Protein AF-A0A495ZI53-F1 (afdb_monomer)

Foldseek 3Di:
DPDPVVVVVVVVVVVVVVVVVVVVVVVVVVVVVVVVVVVVVPPDDADQPLVLLQVQLLVQLVPQPPLEAEEEEQEFQALLCVVVLVSCLVRVVVSLVSSVVSVHFYWYKYWYWAQDPNDTDIDTGETDTDDVVVNCVSPDPPVCGNVHNDTHASLVNLVCCLVPYDDDLRGQAEYEYEDADDHHHPPDDPVVRVVSLVVSLVSCVVSLYAYEYAYDPDDSNCVSRVSSVHYYHHHDNVSSDPPDDD

Sequence (246 aa):
MKSLKSQVWKCLIALTILVSWGCLESMATVTTSEVQSLRRKKGKEVVDVGKSLVEIAECASRDSVNQAVDLVFVIDGSFTMKDLGKKVEERIADMARVFEESAIDYQFALIWYQNFSGRPQITVKPLQRGLLPIQENFRRPSMAKFMGPVAGYGLDAIMKGLTELSFRWDAEKHFVVVTNSALKTAGETGRKKNEVVNKILDWCELDEIRINVIGISERIQIQLADQTGGKWYGINKKLRVSTKDS

Secondary structure (DSSP, 8-state):
---THHHHHHHHHHHHHHHHHHHHHHHHHHHHHHHHHHHHTTS-----HHHHHHHHHHHHHHH-TTSEEEEEEEEE-BGGGHHHHHHHHHHHHHHHHHHHHTT-EEEEEEEEEEEETTEEEEEEEEEEESHHHHHHHHHS--TTTT-BSB---HHHHHHHHHHH----TTSEEEEEEEESS----SS--HHHHHHHHHHHHHHHHHTTEEEEEEE-S-HHHHHHHHHTT--EEEPPGGGG---S--

Radius of gyration: 25.64 Å; Cα contacts (8 Å, |Δi|>4): 401; chains: 1; bounding box: 51×94×48 Å

Structure (mmCIF, N/CA/C/O backbone):
data_AF-A0A495ZI53-F1
#
_entry.id   AF-A0A495ZI53-F1
#
loop_
_atom_site.group_PDB
_atom_site.id
_atom_site.type_symbol
_atom_site.label_atom_id
_atom_site.label_alt_id
_atom_site.label_comp_id
_atom_site.label_asym_id
_atom_site.label_entity_id
_atom_site.label_seq_id
_atom_site.pdbx_PDB_ins_code
_atom_site.Cartn_x
_atom_site.Cartn_y
_atom_site.Cartn_z
_atom_site.occupancy
_atom_site.B_iso_or_equiv
_atom_site.auth_seq_id
_atom_site.auth_comp_id
_atom_site.auth_asym_id
_atom_site.auth_atom_id
_atom_site.pdbx_PDB_model_num
ATOM 1 N N . MET A 1 1 ? -28.966 -77.519 -26.848 1.00 46.94 1 MET A N 1
ATOM 2 C CA . MET A 1 1 ? -29.350 -76.581 -25.768 1.00 46.94 1 MET A CA 1
ATOM 3 C C . MET A 1 1 ? -28.203 -75.608 -25.510 1.00 46.94 1 MET A C 1
ATOM 5 O O . MET A 1 1 ? -27.263 -75.950 -24.807 1.00 46.94 1 MET A O 1
ATOM 9 N N . LYS A 1 2 ? -28.228 -74.427 -26.143 1.00 45.00 2 LYS A N 1
ATOM 10 C CA . LYS A 1 2 ? -27.290 -73.329 -25.850 1.00 45.00 2 LYS A CA 1
ATOM 11 C C . LYS A 1 2 ? -27.910 -72.482 -24.736 1.00 45.00 2 LYS A C 1
ATOM 13 O O . LYS A 1 2 ? -29.056 -72.066 -24.849 1.00 45.00 2 LYS A O 1
ATOM 18 N N . SER A 1 3 ? -27.175 -72.336 -23.637 1.00 47.47 3 SER A N 1
ATOM 19 C CA . SER A 1 3 ? -27.642 -71.771 -22.369 1.00 47.47 3 SER A CA 1
ATOM 20 C C . SER A 1 3 ? -28.134 -70.326 -22.515 1.00 47.47 3 SER A C 1
ATOM 22 O O . SER A 1 3 ? -27.361 -69.428 -22.855 1.00 47.47 3 SER A O 1
ATOM 24 N N . LEU A 1 4 ? -29.413 -70.113 -22.184 1.00 49.00 4 LEU A N 1
ATOM 25 C CA . LEU A 1 4 ? -30.123 -68.826 -22.141 1.00 49.00 4 LEU A CA 1
ATOM 26 C C . LEU A 1 4 ? -29.403 -67.773 -21.265 1.00 49.00 4 LEU A C 1
ATOM 28 O O . LEU A 1 4 ? -29.589 -66.574 -21.444 1.00 49.00 4 LEU A O 1
ATOM 32 N N . LYS A 1 5 ? -28.506 -68.208 -20.366 1.00 50.28 5 LYS A N 1
ATOM 33 C CA . LYS A 1 5 ? -27.701 -67.333 -19.497 1.00 50.28 5 LYS A CA 1
ATOM 34 C C . LYS A 1 5 ? -26.592 -66.572 -20.243 1.00 50.28 5 LYS A C 1
ATOM 36 O O . LYS A 1 5 ? -26.174 -65.514 -1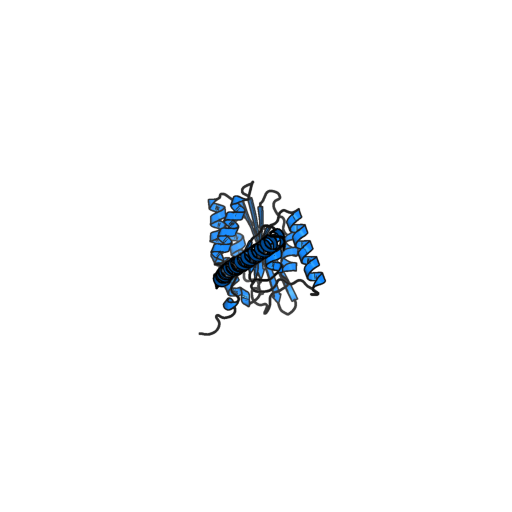9.789 1.00 50.28 5 LYS A O 1
ATOM 41 N N . SER A 1 6 ? -26.136 -67.063 -21.401 1.00 49.03 6 SER A N 1
ATOM 42 C CA . SER A 1 6 ? -25.041 -66.440 -22.169 1.00 49.03 6 SER A CA 1
ATOM 43 C C . SER A 1 6 ? -25.481 -65.214 -22.980 1.00 49.03 6 SER A C 1
ATOM 45 O O . SER A 1 6 ? -24.672 -64.317 -23.215 1.00 49.03 6 SER A O 1
ATOM 47 N N . GLN A 1 7 ? -26.754 -65.141 -23.385 1.00 53.56 7 GLN A N 1
ATOM 48 C CA . GLN A 1 7 ? -27.267 -63.989 -24.135 1.00 53.56 7 GLN A CA 1
ATOM 49 C C . GLN A 1 7 ? -27.695 -62.831 -23.231 1.00 53.56 7 GLN A C 1
ATOM 51 O O . GLN A 1 7 ? -27.421 -61.681 -23.561 1.00 53.56 7 GLN A O 1
ATOM 56 N N . VAL A 1 8 ? -28.247 -63.119 -22.049 1.00 56.56 8 VAL A N 1
ATOM 57 C CA . VAL A 1 8 ? -28.632 -62.080 -21.077 1.00 56.56 8 VAL A CA 1
ATOM 58 C C . VAL A 1 8 ? -27.409 -61.299 -20.581 1.00 56.56 8 VAL A C 1
ATOM 60 O O . VAL A 1 8 ? -27.466 -60.078 -20.447 1.00 56.56 8 VAL A O 1
ATOM 63 N N . TRP A 1 9 ? -26.263 -61.966 -20.401 1.00 48.28 9 TRP A N 1
ATOM 64 C CA . TRP A 1 9 ? -25.043 -61.294 -19.942 1.00 48.28 9 TRP A CA 1
ATOM 65 C C . TRP A 1 9 ? -24.427 -60.365 -21.001 1.00 48.28 9 TRP A C 1
ATOM 67 O O . TRP A 1 9 ? -23.921 -59.296 -20.667 1.00 48.28 9 TRP A O 1
ATOM 77 N N . LYS A 1 10 ? -24.546 -60.714 -22.291 1.00 52.22 10 LYS A N 1
ATOM 78 C CA . LYS A 1 10 ? -24.087 -59.859 -23.399 1.00 52.22 10 LYS A CA 1
ATOM 79 C C . LYS A 1 10 ? -24.942 -58.596 -23.556 1.00 52.22 10 LYS A C 1
ATOM 81 O O . LYS A 1 10 ? -24.394 -57.541 -23.857 1.00 52.22 10 LYS A O 1
ATOM 86 N N . CYS A 1 11 ? -26.248 -58.674 -23.290 1.00 53.97 11 CYS A N 1
ATOM 87 C CA . CYS A 1 11 ? -27.123 -57.498 -23.295 1.00 53.97 11 CYS A CA 1
ATOM 88 C C . CYS A 1 11 ? -26.848 -56.549 -22.116 1.00 53.97 11 CYS A C 1
ATOM 90 O O . CYS A 1 11 ? -26.892 -55.336 -22.299 1.00 53.97 11 CYS A O 1
ATOM 92 N N . LEU A 1 12 ? -26.501 -57.076 -20.937 1.00 48.53 12 LEU A N 1
ATOM 93 C CA . LEU A 1 12 ? -26.191 -56.257 -19.756 1.00 48.53 12 LEU A CA 1
ATOM 94 C C . LEU A 1 12 ? -24.884 -55.458 -19.896 1.00 48.53 12 LEU A C 1
ATOM 96 O O . LEU A 1 12 ? -24.838 -54.312 -19.464 1.00 48.53 12 LEU A O 1
ATOM 100 N N . ILE A 1 13 ? -23.856 -56.012 -20.549 1.00 54.97 13 ILE A N 1
ATOM 101 C CA . ILE A 1 13 ? -22.588 -55.296 -20.795 1.00 54.97 13 ILE A CA 1
ATOM 102 C C . ILE A 1 13 ? -22.749 -54.227 -21.891 1.00 54.97 13 ILE A C 1
ATOM 104 O O . ILE A 1 13 ? -22.167 -53.150 -21.800 1.00 54.97 13 ILE A O 1
ATOM 108 N N . ALA A 1 14 ? -23.578 -54.478 -22.910 1.00 51.16 14 ALA A N 1
ATOM 109 C CA . ALA A 1 14 ? -23.857 -53.479 -23.943 1.00 51.16 14 ALA A CA 1
ATOM 110 C C . ALA A 1 14 ? -24.639 -52.268 -23.391 1.00 51.16 14 ALA A C 1
ATOM 112 O O . ALA A 1 14 ? -24.396 -51.137 -23.812 1.00 51.16 14 ALA A O 1
ATOM 113 N N . LEU A 1 15 ? -25.532 -52.486 -22.415 1.00 43.28 15 LEU A N 1
ATOM 114 C CA . LEU A 1 15 ? -26.322 -51.413 -21.807 1.00 43.28 15 LEU A CA 1
ATOM 115 C C . LEU A 1 15 ? -25.486 -50.512 -20.879 1.00 43.28 15 LEU A C 1
ATOM 117 O O . LEU A 1 15 ? -25.706 -49.304 -20.850 1.00 43.28 15 LEU A O 1
ATOM 121 N N . THR A 1 16 ? -24.503 -51.059 -20.154 1.00 44.94 16 THR A N 1
ATOM 122 C CA . THR A 1 16 ? -23.641 -50.250 -19.273 1.00 44.94 16 THR A CA 1
ATOM 123 C C . THR A 1 16 ? -22.641 -49.391 -20.047 1.00 44.94 16 THR A C 1
ATOM 125 O O . THR A 1 16 ? -22.382 -48.256 -19.647 1.00 44.94 16 THR A O 1
ATOM 128 N N . ILE A 1 17 ? -22.141 -49.867 -21.193 1.00 47.94 17 ILE A N 1
ATOM 129 C CA . ILE A 1 17 ? -21.223 -49.089 -22.041 1.00 47.94 17 ILE A CA 1
ATOM 130 C C . ILE A 1 17 ? -21.954 -47.901 -22.698 1.00 47.94 17 ILE A C 1
ATOM 132 O O . ILE A 1 17 ? -21.422 -46.792 -22.706 1.00 47.94 17 ILE A O 1
ATOM 136 N N . LEU A 1 18 ? -23.201 -48.075 -23.152 1.00 42.06 18 LEU A N 1
ATOM 137 C CA . LEU A 1 18 ? -23.986 -46.999 -23.781 1.00 42.06 18 LEU A CA 1
ATOM 138 C C . LEU A 1 18 ? -24.396 -45.880 -22.808 1.00 42.06 18 LEU A C 1
ATOM 140 O O . LEU A 1 18 ? -24.345 -44.707 -23.177 1.00 42.06 18 LEU A O 1
ATOM 144 N N . VAL A 1 19 ? -24.730 -46.205 -21.554 1.00 44.81 19 VAL A N 1
ATOM 145 C CA . VAL A 1 19 ? -25.061 -45.183 -20.540 1.00 44.81 19 VAL A CA 1
ATOM 146 C C . VAL A 1 19 ? -23.808 -44.414 -20.092 1.00 44.81 19 VAL A C 1
ATOM 148 O O . VAL A 1 19 ? -23.873 -43.207 -19.862 1.00 44.81 19 VAL A O 1
ATOM 151 N N . SER A 1 20 ? -22.642 -45.071 -20.052 1.00 41.62 20 SER A N 1
ATOM 152 C CA . SER A 1 20 ? -21.375 -44.407 -19.709 1.00 41.62 20 SER A CA 1
ATOM 153 C C . SER A 1 20 ? -20.856 -43.448 -20.791 1.00 41.62 20 SER A C 1
ATOM 155 O O . SER A 1 20 ? -20.240 -42.438 -20.454 1.00 41.62 20 SER A O 1
ATOM 157 N N . TRP A 1 21 ? -21.157 -43.697 -22.072 1.00 38.62 21 TRP A N 1
ATOM 158 C CA . TRP A 1 21 ? -20.756 -42.802 -23.166 1.00 38.62 21 TRP A CA 1
ATOM 159 C C . TRP A 1 21 ? -21.666 -41.564 -23.265 1.00 38.62 21 TRP A C 1
ATOM 161 O O . TRP A 1 21 ? -21.176 -40.453 -23.459 1.00 38.62 21 TRP A O 1
ATOM 171 N N . GLY A 1 22 ? -22.974 -41.722 -23.024 1.00 39.50 22 GLY A N 1
ATOM 172 C CA . GLY A 1 22 ? -23.932 -40.606 -23.028 1.00 39.50 22 GLY A CA 1
ATOM 173 C C . GLY A 1 22 ? -23.754 -39.612 -21.870 1.00 39.50 22 GLY A C 1
ATOM 174 O O . GLY A 1 22 ? -23.961 -38.412 -22.048 1.00 39.50 22 GLY A O 1
ATOM 175 N N . CYS A 1 23 ? -23.311 -40.072 -20.692 1.00 38.56 23 CYS A N 1
ATOM 176 C CA . CYS A 1 23 ? -23.022 -39.180 -19.560 1.00 38.56 23 CYS A CA 1
ATOM 177 C C . CYS A 1 23 ? -21.705 -38.401 -19.714 1.00 38.56 23 CYS A C 1
ATOM 179 O O . CYS A 1 23 ? -21.599 -37.291 -19.190 1.00 38.56 23 CYS A O 1
ATOM 181 N N . LEU A 1 24 ? -20.715 -38.926 -20.447 1.00 39.47 24 LEU A N 1
ATOM 182 C CA . LEU A 1 24 ? -19.432 -38.237 -20.620 1.00 39.47 24 LEU A CA 1
ATOM 183 C C . LEU A 1 24 ? -19.529 -37.047 -21.592 1.00 39.47 24 LEU A C 1
ATOM 185 O O . LEU A 1 24 ? -18.899 -36.014 -21.364 1.00 39.47 24 LEU A O 1
ATOM 189 N N . GLU A 1 25 ? -20.364 -37.138 -22.630 1.00 42.81 25 GLU A N 1
ATOM 190 C CA . GLU A 1 25 ? -20.556 -36.042 -23.595 1.00 42.81 25 GLU A CA 1
ATOM 191 C C . GLU A 1 25 ? -21.419 -34.898 -23.036 1.00 42.81 25 GLU A C 1
ATOM 193 O O . GLU A 1 25 ? -21.174 -33.727 -23.344 1.00 42.81 25 GLU A O 1
ATOM 198 N N . SER A 1 26 ? -22.356 -35.208 -22.133 1.00 43.41 26 SER A N 1
ATOM 199 C CA . SER A 1 26 ? -23.173 -34.217 -21.420 1.00 43.41 26 SER A CA 1
ATOM 200 C C . SER A 1 26 ? -22.370 -33.411 -20.386 1.00 43.41 26 SER A C 1
ATOM 202 O O . SER A 1 26 ? -22.575 -32.204 -20.265 1.00 43.41 26 SER A O 1
ATOM 20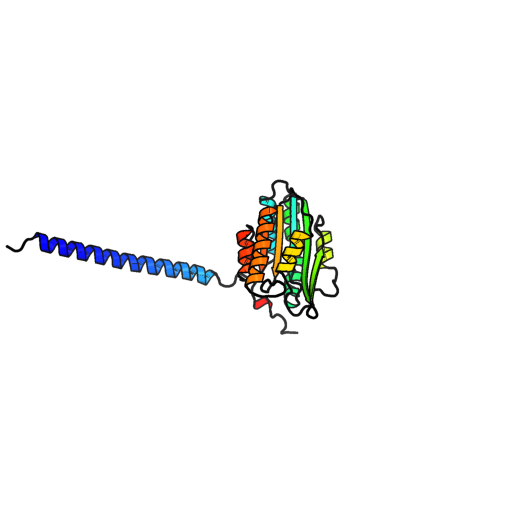4 N N . MET A 1 27 ? -21.412 -34.021 -19.677 1.00 40.03 27 MET A N 1
ATOM 205 C CA . MET A 1 27 ? -20.580 -33.289 -18.706 1.00 40.03 27 MET A CA 1
ATOM 206 C C . MET A 1 27 ? -19.422 -32.517 -19.360 1.00 40.03 27 MET A C 1
ATOM 208 O O . MET A 1 27 ? -19.012 -31.469 -18.852 1.00 40.03 27 MET A O 1
ATOM 212 N N . ALA A 1 28 ? -18.917 -32.975 -20.511 1.00 41.75 28 ALA A N 1
ATOM 213 C CA . ALA A 1 28 ? -17.858 -32.279 -21.247 1.00 41.75 28 ALA A CA 1
ATOM 214 C C . ALA A 1 28 ? -18.352 -30.994 -21.944 1.00 41.75 28 ALA A C 1
ATOM 216 O O . ALA A 1 28 ? -17.600 -30.029 -22.092 1.00 41.75 28 ALA A O 1
ATOM 217 N N . THR A 1 29 ? -19.624 -30.933 -22.341 1.00 38.56 29 THR A N 1
ATOM 218 C CA . THR A 1 29 ? -20.192 -29.743 -22.997 1.00 38.56 29 THR A CA 1
ATOM 219 C C . THR A 1 29 ? -20.651 -28.674 -22.005 1.00 38.56 29 THR A C 1
ATOM 221 O O . THR A 1 29 ? -20.401 -27.492 -22.247 1.00 38.56 29 THR A O 1
ATOM 224 N N . VAL A 1 30 ? -21.206 -29.061 -20.849 1.00 40.75 30 VAL A N 1
ATOM 225 C CA . VAL A 1 30 ? -21.640 -28.114 -19.799 1.00 40.75 30 VAL A CA 1
ATOM 226 C C . VAL A 1 30 ? -20.448 -27.417 -19.127 1.00 40.75 30 VAL A C 1
ATOM 228 O O . VAL A 1 30 ? -20.472 -26.206 -18.911 1.00 40.75 30 VAL A O 1
ATOM 231 N N . THR A 1 31 ? -19.339 -28.129 -18.907 1.00 47.34 31 THR A N 1
ATOM 232 C CA . THR A 1 31 ? -18.127 -27.536 -18.312 1.00 47.34 31 THR A CA 1
ATOM 233 C C . THR A 1 31 ? -17.423 -26.561 -19.252 1.00 47.34 31 THR A C 1
ATOM 235 O O . THR A 1 31 ? -16.874 -25.553 -18.809 1.00 47.34 31 THR A O 1
ATOM 238 N N . THR A 1 32 ? -17.470 -26.789 -20.564 1.00 46.56 32 THR A N 1
ATOM 239 C CA . THR A 1 32 ? -16.742 -25.939 -21.512 1.00 46.56 32 THR A CA 1
ATOM 240 C C . THR A 1 32 ? -17.462 -24.615 -21.767 1.00 46.56 32 THR A C 1
ATOM 242 O O . THR A 1 32 ? -16.793 -23.587 -21.872 1.00 46.56 32 THR A O 1
ATOM 245 N N . SER A 1 33 ? -18.802 -24.584 -21.797 1.00 46.38 33 SER A N 1
ATOM 246 C CA . SER A 1 33 ? -19.553 -23.333 -21.985 1.00 46.38 33 SER A CA 1
ATOM 247 C C . SER A 1 33 ? -19.549 -22.436 -20.747 1.00 46.38 33 SER A C 1
ATOM 249 O O . SER A 1 33 ? -19.480 -21.218 -20.897 1.00 46.38 33 SER A O 1
ATOM 251 N N . GLU A 1 34 ? -19.558 -22.999 -19.533 1.00 44.94 34 GLU A N 1
ATOM 252 C CA . GLU A 1 34 ? -19.430 -22.222 -18.290 1.00 44.94 34 GLU A CA 1
ATOM 253 C C . GLU A 1 34 ? -17.993 -21.747 -18.052 1.00 44.94 34 GLU A C 1
ATOM 255 O O . GLU A 1 34 ? -17.769 -20.588 -17.705 1.00 44.94 34 GLU A O 1
ATOM 260 N N . VAL A 1 35 ? -16.983 -22.569 -18.354 1.00 45.50 35 VAL A N 1
ATOM 261 C CA . VAL A 1 35 ? -15.576 -22.135 -18.300 1.00 45.50 35 VAL A CA 1
ATOM 262 C C . VAL A 1 35 ? -15.264 -21.117 -19.407 1.00 45.50 35 VAL A C 1
ATOM 264 O O . VAL A 1 35 ? -14.484 -20.186 -19.187 1.00 45.50 35 VAL A O 1
ATOM 267 N N . GLN A 1 36 ? -15.898 -21.212 -20.583 1.00 41.19 36 GLN A N 1
ATOM 268 C CA . GLN A 1 36 ? -15.803 -20.187 -21.629 1.00 41.19 36 GLN A CA 1
ATOM 269 C C . GLN A 1 36 ? -16.613 -18.927 -21.312 1.00 41.19 36 GLN A C 1
ATOM 271 O O . GLN A 1 36 ? -16.168 -17.847 -21.697 1.00 41.19 36 GLN A O 1
ATOM 276 N N . SER A 1 37 ? -17.743 -19.005 -20.603 1.00 38.28 37 SER A N 1
ATOM 277 C CA . SER A 1 37 ? -18.499 -17.820 -20.169 1.00 38.28 37 SER A CA 1
ATOM 278 C C . SER A 1 37 ? -17.791 -17.091 -19.019 1.00 38.28 37 SER A C 1
ATOM 280 O O . SER A 1 37 ? -17.728 -15.860 -19.029 1.00 38.28 37 SER A O 1
ATOM 282 N N . LEU A 1 38 ? -17.119 -17.825 -18.123 1.00 41.66 38 LEU A N 1
ATOM 283 C CA . LEU A 1 38 ? -16.208 -17.288 -17.104 1.00 41.66 38 LEU A CA 1
ATOM 284 C C . LEU A 1 38 ? -14.928 -16.695 -17.723 1.00 41.66 38 LEU A C 1
ATOM 286 O O . LEU A 1 38 ? -14.470 -15.634 -17.298 1.00 41.66 38 LEU A O 1
ATOM 290 N N . ARG A 1 39 ? -14.375 -17.303 -18.786 1.00 38.47 39 ARG A N 1
ATOM 291 C CA . ARG A 1 39 ? -13.255 -16.721 -19.556 1.00 38.47 39 ARG A CA 1
ATOM 292 C C . ARG A 1 39 ? -13.673 -15.528 -20.427 1.00 38.47 39 ARG A C 1
ATOM 294 O O . ARG A 1 39 ? -12.880 -14.599 -20.558 1.00 38.47 39 ARG A O 1
ATOM 301 N N . ARG A 1 40 ? -14.895 -15.496 -20.980 1.00 36.28 40 ARG A N 1
ATOM 302 C CA . ARG A 1 40 ? -15.431 -14.358 -21.766 1.00 36.28 40 ARG A CA 1
ATOM 303 C C . ARG A 1 40 ? -15.870 -13.184 -20.891 1.00 36.28 40 ARG A C 1
ATOM 305 O O . ARG A 1 40 ? -15.768 -12.052 -21.351 1.00 36.28 40 ARG A O 1
ATOM 312 N N . LYS A 1 41 ? -16.257 -13.409 -19.628 1.00 35.41 41 LYS A N 1
ATOM 313 C CA . LYS A 1 41 ? -16.472 -12.329 -18.643 1.00 35.41 41 LYS A CA 1
ATOM 314 C C . LYS A 1 41 ? -15.179 -11.691 -18.120 1.00 35.41 41 LYS A C 1
ATOM 316 O O . LYS A 1 41 ? -15.237 -10.598 -17.576 1.00 35.41 41 LYS A O 1
ATOM 321 N N . LYS A 1 42 ? -13.998 -12.269 -18.382 1.00 37.91 42 LYS A N 1
ATOM 322 C CA . LYS A 1 42 ? -12.684 -11.626 -18.146 1.00 37.91 42 LYS A CA 1
ATOM 323 C C . LYS A 1 42 ? -12.302 -10.594 -19.223 1.00 37.91 42 LYS A C 1
ATOM 325 O O . LYS A 1 42 ? -11.130 -10.281 -19.431 1.00 37.91 42 LYS A O 1
ATOM 330 N N . GLY A 1 43 ? -13.298 -10.055 -19.920 1.00 38.09 43 GLY A N 1
ATOM 331 C CA . GLY A 1 43 ? -13.166 -8.912 -20.804 1.00 38.09 43 GLY A CA 1
ATOM 332 C C . GLY A 1 43 ? -13.394 -7.604 -20.050 1.00 38.09 43 GLY A C 1
ATOM 333 O O . GLY A 1 43 ? -14.520 -7.137 -19.964 1.00 38.09 43 GLY A O 1
ATOM 334 N N . LYS A 1 44 ? -12.292 -6.953 -19.658 1.00 43.09 44 LYS A N 1
ATOM 335 C CA . LYS A 1 44 ? -12.177 -5.483 -19.680 1.00 43.09 44 LYS A CA 1
ATOM 336 C C . LYS A 1 44 ? -12.945 -4.690 -18.608 1.00 43.09 44 LYS A C 1
ATOM 338 O O . LYS A 1 44 ? -13.322 -3.556 -18.889 1.00 43.09 44 LYS A O 1
ATOM 343 N N . GLU A 1 45 ? -13.090 -5.190 -17.385 1.00 43.75 45 GLU A N 1
ATOM 344 C CA . GLU A 1 45 ? -13.349 -4.274 -16.267 1.00 43.75 45 GLU A CA 1
ATOM 345 C C . GLU A 1 45 ? -12.008 -3.678 -15.827 1.00 43.75 45 GLU A C 1
ATOM 347 O O . GLU A 1 45 ? -11.147 -4.345 -15.254 1.00 43.75 45 GLU A O 1
ATOM 352 N N . VAL A 1 46 ? -11.768 -2.435 -16.241 1.00 58.59 46 VAL A N 1
ATOM 353 C CA . VAL A 1 46 ? -10.686 -1.621 -15.690 1.00 58.59 46 VAL A CA 1
ATOM 354 C C . VAL A 1 46 ? -11.135 -1.272 -14.283 1.00 58.59 46 VAL A C 1
ATOM 356 O O . VAL A 1 46 ? -12.133 -0.569 -14.144 1.00 58.59 46 VAL A O 1
ATOM 359 N N . VAL A 1 47 ? -10.453 -1.781 -13.258 1.00 67.88 47 VAL A N 1
ATOM 360 C CA . VAL A 1 47 ? -10.854 -1.460 -11.891 1.00 67.88 47 VAL A CA 1
ATOM 361 C C . VAL A 1 47 ? -10.630 0.038 -11.659 1.00 67.88 47 VAL A C 1
ATOM 363 O O . VAL A 1 47 ? -9.553 0.576 -11.934 1.00 67.88 47 VAL A O 1
ATOM 366 N N . ASP A 1 48 ? -11.679 0.722 -11.203 1.00 88.62 48 ASP A N 1
ATOM 367 C CA . ASP A 1 48 ? -11.596 2.102 -10.736 1.00 88.62 48 ASP A CA 1
ATOM 368 C C . ASP A 1 48 ? -10.750 2.125 -9.455 1.00 88.62 48 ASP A C 1
ATOM 370 O O . ASP A 1 48 ? -11.061 1.459 -8.464 1.00 88.62 48 ASP A O 1
ATOM 374 N N . VAL A 1 49 ? -9.654 2.883 -9.487 1.00 91.56 49 VAL A N 1
ATOM 375 C CA . VAL A 1 49 ? -8.734 3.041 -8.353 1.00 91.56 49 VAL A CA 1
ATOM 376 C C . VAL A 1 49 ? -9.477 3.543 -7.123 1.00 91.56 49 VAL A C 1
ATOM 378 O O . VAL A 1 49 ? -9.281 3.001 -6.045 1.00 91.56 49 VAL A O 1
ATOM 381 N N . GLY A 1 50 ? -10.367 4.524 -7.279 1.00 92.94 50 GLY A N 1
ATOM 382 C CA . GLY A 1 50 ? -11.158 5.048 -6.172 1.00 92.94 50 GLY A CA 1
ATOM 383 C C . GLY A 1 50 ? -12.081 3.991 -5.582 1.00 92.94 50 GLY A C 1
ATOM 384 O O . GLY A 1 50 ? -12.117 3.840 -4.367 1.00 92.94 50 GLY A O 1
ATOM 385 N N . LYS A 1 51 ? -12.740 3.183 -6.425 1.00 95.44 51 LYS A N 1
ATOM 386 C CA . LYS A 1 51 ? -13.547 2.044 -5.952 1.00 95.44 51 LYS A CA 1
ATOM 387 C C . LYS A 1 51 ? -12.695 1.026 -5.188 1.00 95.44 51 LYS A C 1
ATOM 389 O O . LYS A 1 51 ? -13.122 0.548 -4.147 1.00 95.44 51 LYS A O 1
ATOM 394 N N . SER A 1 52 ? -11.485 0.742 -5.673 1.00 96.75 52 SER A N 1
ATOM 395 C CA . SER A 1 52 ? -10.546 -0.170 -4.997 1.00 96.75 52 SER A CA 1
ATOM 396 C C . SER A 1 52 ? -10.146 0.359 -3.622 1.00 96.75 52 SER A C 1
ATOM 398 O O . SER A 1 52 ? -10.120 -0.391 -2.655 1.00 96.75 52 SER A O 1
ATOM 400 N N . LEU A 1 53 ? -9.836 1.655 -3.526 1.00 97.81 53 LEU A N 1
ATOM 401 C CA . LEU A 1 53 ? -9.456 2.291 -2.267 1.00 97.81 53 LEU A CA 1
ATOM 402 C C . LEU A 1 53 ? -10.616 2.292 -1.265 1.00 97.81 53 LEU A C 1
ATOM 404 O O . LEU A 1 53 ? -10.407 1.952 -0.107 1.00 97.81 53 LEU A O 1
ATOM 408 N N . VAL A 1 54 ? -11.832 2.612 -1.711 1.00 98.19 54 VAL A N 1
ATOM 409 C CA . VAL A 1 54 ? -13.038 2.531 -0.873 1.00 98.19 54 VAL A CA 1
ATOM 410 C C . VAL A 1 54 ? -13.253 1.103 -0.370 1.00 98.19 54 VAL A C 1
ATOM 412 O O . VAL A 1 54 ? -13.393 0.904 0.828 1.00 98.19 54 VAL A O 1
ATOM 415 N N . GLU A 1 55 ? -13.171 0.094 -1.241 1.00 98.06 55 GLU A N 1
ATOM 416 C CA . GLU A 1 55 ? -13.353 -1.307 -0.839 1.00 98.06 55 GLU A CA 1
ATOM 417 C C . GLU A 1 55 ? -12.281 -1.781 0.160 1.00 98.06 55 GLU A C 1
ATOM 419 O O . GLU A 1 55 ? -12.591 -2.507 1.107 1.00 98.06 55 GLU A O 1
ATOM 424 N N . ILE A 1 56 ? -11.023 -1.356 -0.015 1.00 98.38 56 ILE A N 1
ATOM 425 C CA . ILE A 1 56 ? -9.953 -1.611 0.962 1.00 98.38 56 ILE A CA 1
ATOM 426 C C . ILE A 1 56 ? -10.309 -0.972 2.307 1.00 98.38 56 ILE A C 1
ATOM 428 O O . ILE A 1 56 ? -10.191 -1.635 3.333 1.00 98.38 56 ILE A O 1
ATOM 432 N N . ALA A 1 57 ? -10.762 0.284 2.306 1.00 98.38 57 ALA A N 1
ATOM 433 C CA . ALA A 1 57 ? -11.138 1.005 3.519 1.00 98.38 57 ALA A CA 1
ATOM 434 C C . ALA A 1 57 ? -12.316 0.339 4.243 1.00 98.38 57 ALA A C 1
ATOM 436 O O . ALA A 1 57 ? -12.285 0.189 5.462 1.00 98.38 57 ALA A O 1
ATOM 437 N N . GLU A 1 58 ? -13.325 -0.118 3.501 1.00 98.31 58 GLU A N 1
ATOM 438 C CA . GLU A 1 58 ? -14.481 -0.835 4.044 1.00 98.31 58 GLU A CA 1
ATOM 439 C C . GLU A 1 58 ? -14.079 -2.173 4.671 1.00 98.31 58 GLU A C 1
ATOM 441 O O . GLU A 1 58 ? -14.571 -2.521 5.743 1.00 98.31 58 GLU A O 1
ATOM 446 N N . CYS A 1 59 ? -13.182 -2.928 4.026 1.00 97.12 59 CYS A N 1
ATOM 447 C CA . CYS A 1 59 ? -12.672 -4.182 4.585 1.00 97.12 59 CYS A CA 1
ATOM 448 C C . CYS A 1 59 ? -11.842 -3.921 5.850 1.00 97.12 59 CYS A C 1
ATOM 450 O O . CYS A 1 59 ? -12.104 -4.535 6.877 1.00 97.12 59 CYS A O 1
ATOM 452 N N . ALA A 1 60 ? -10.914 -2.962 5.799 1.00 97.50 60 ALA A N 1
ATOM 453 C CA . ALA A 1 60 ? -10.079 -2.588 6.939 1.00 97.50 60 ALA A CA 1
ATOM 454 C C . ALA A 1 60 ? -10.914 -2.108 8.138 1.00 97.50 60 ALA A C 1
ATOM 456 O O . ALA A 1 60 ? -10.660 -2.496 9.272 1.00 97.50 60 ALA A O 1
ATOM 457 N N . SER A 1 61 ? -11.948 -1.299 7.887 1.00 97.25 61 SER A N 1
ATOM 458 C CA . SER A 1 61 ? -12.842 -0.793 8.937 1.00 97.25 61 SER A CA 1
ATOM 459 C C . SER A 1 61 ? -13.670 -1.907 9.572 1.00 97.25 61 SER A C 1
ATOM 461 O O . SER A 1 61 ? -13.890 -1.891 10.777 1.00 97.25 61 SER A O 1
ATOM 463 N N . ARG A 1 62 ? -14.133 -2.874 8.769 1.00 96.56 62 ARG A N 1
ATOM 464 C CA . ARG A 1 62 ? -14.927 -4.012 9.250 1.00 96.56 62 ARG A CA 1
ATOM 465 C C . ARG A 1 62 ? -14.112 -4.956 10.124 1.00 96.56 62 ARG A C 1
ATOM 467 O O . ARG A 1 62 ? -14.644 -5.482 11.097 1.00 96.56 62 ARG A O 1
ATOM 474 N N . ASP A 1 63 ? -12.861 -5.180 9.746 1.00 93.38 63 ASP A N 1
ATOM 475 C CA . ASP A 1 63 ? -11.997 -6.151 10.408 1.00 93.38 63 ASP A CA 1
ATOM 476 C C . ASP A 1 63 ? -11.254 -5.539 11.610 1.00 93.38 63 ASP A C 1
ATOM 478 O O . ASP A 1 63 ? -10.783 -6.263 12.485 1.00 93.38 63 ASP A O 1
ATOM 482 N N . SER A 1 64 ? -11.208 -4.205 11.699 1.00 93.12 64 SER A N 1
ATOM 483 C CA . SER A 1 64 ? -10.599 -3.489 12.818 1.00 93.12 64 SER A CA 1
ATOM 484 C C . SER A 1 64 ? -11.388 -3.677 14.117 1.00 93.12 64 SER A C 1
ATOM 486 O O . SER A 1 64 ? -12.466 -3.115 14.311 1.00 93.12 64 SER A O 1
ATOM 488 N N . VAL A 1 65 ? -10.804 -4.424 15.056 1.00 90.12 65 VAL A N 1
ATOM 489 C CA . VAL A 1 65 ? -11.393 -4.680 16.383 1.00 90.12 65 VAL A CA 1
ATOM 490 C C . VAL A 1 65 ? -11.384 -3.428 17.269 1.00 90.12 65 VAL A C 1
ATOM 492 O O . VAL A 1 65 ? -12.350 -3.171 17.983 1.00 90.12 65 VAL A O 1
ATOM 495 N N . ASN A 1 66 ? -10.315 -2.628 17.207 1.00 92.62 66 ASN A N 1
ATOM 496 C CA . ASN A 1 66 ? -10.107 -1.469 18.088 1.00 92.62 66 ASN A CA 1
ATOM 497 C C . ASN A 1 66 ? -10.395 -0.126 17.407 1.00 92.62 66 ASN A C 1
ATOM 499 O O . ASN A 1 66 ? -9.940 0.914 17.877 1.00 92.62 66 ASN A O 1
ATOM 503 N N . GLN A 1 67 ? -11.110 -0.144 16.278 1.00 96.69 67 GLN A N 1
ATOM 504 C CA . GLN A 1 67 ? -11.370 1.043 15.461 1.00 96.69 67 GLN A CA 1
ATOM 505 C C . GLN A 1 67 ? -10.086 1.811 15.099 1.00 96.69 67 GLN A C 1
ATOM 507 O O . GLN A 1 67 ? -10.079 3.034 15.014 1.00 96.69 67 GLN A O 1
ATOM 512 N N . ALA A 1 68 ? -8.983 1.096 14.890 1.00 98.19 68 ALA A N 1
ATOM 513 C CA . ALA A 1 68 ? -7.688 1.649 14.527 1.00 98.19 68 ALA A CA 1
ATOM 514 C C . ALA A 1 68 ? -7.169 0.971 13.256 1.00 98.19 68 ALA A C 1
ATOM 516 O O . ALA A 1 68 ? -7.192 -0.258 13.145 1.00 98.19 68 ALA A O 1
ATOM 517 N N . VAL A 1 69 ? -6.707 1.773 12.295 1.00 98.62 69 VAL A N 1
ATOM 518 C CA . VAL A 1 69 ? -6.148 1.290 11.022 1.00 98.62 69 VAL A CA 1
ATOM 519 C C . VAL A 1 69 ? -4.836 2.008 10.712 1.00 98.62 69 VAL A C 1
ATOM 521 O O . VAL A 1 69 ? -4.781 3.237 10.703 1.00 98.62 69 VAL A O 1
ATOM 524 N N . ASP A 1 70 ? -3.789 1.252 10.401 1.00 98.69 70 ASP A N 1
ATOM 525 C CA . ASP A 1 70 ? -2.529 1.769 9.865 1.00 98.69 70 ASP A CA 1
ATOM 526 C C . ASP A 1 70 ? -2.394 1.339 8.405 1.00 98.69 70 ASP A C 1
ATOM 528 O O . ASP A 1 70 ? -2.373 0.147 8.092 1.00 98.69 70 ASP A O 1
ATOM 532 N N . LEU A 1 71 ? -2.296 2.305 7.490 1.00 98.56 71 LEU A N 1
ATOM 533 C CA . LEU A 1 71 ? -2.274 2.027 6.058 1.00 98.56 71 LEU A CA 1
ATOM 534 C C . LEU A 1 71 ? -1.054 2.642 5.370 1.00 98.56 71 LEU A C 1
ATOM 536 O O . LEU A 1 71 ? -0.814 3.848 5.401 1.00 98.56 71 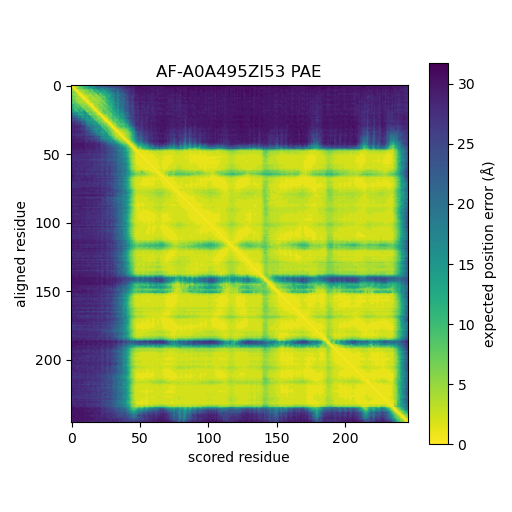LEU A O 1
ATOM 540 N N . VAL A 1 72 ? -0.288 1.798 4.687 1.00 98.69 72 VAL A N 1
ATOM 541 C CA . VAL A 1 72 ? 0.936 2.165 3.975 1.00 98.69 72 VAL A CA 1
ATOM 542 C C . VAL A 1 72 ? 0.691 2.130 2.477 1.00 98.69 72 VAL A C 1
ATOM 544 O O . VAL A 1 72 ? 0.502 1.069 1.886 1.00 98.69 72 VAL A O 1
ATOM 547 N N . PHE A 1 73 ? 0.771 3.278 1.818 1.00 98.38 73 PHE A N 1
ATOM 548 C CA . PHE A 1 73 ? 0.798 3.321 0.360 1.00 98.38 73 PHE A CA 1
ATOM 549 C C . PHE A 1 73 ? 2.206 3.029 -0.151 1.00 98.38 73 PHE A C 1
ATOM 551 O O . PHE A 1 73 ? 3.137 3.758 0.175 1.00 98.38 73 PHE A O 1
ATOM 558 N N . VAL A 1 74 ? 2.371 2.009 -0.993 1.00 98.12 74 VAL A N 1
ATOM 559 C CA . VAL A 1 74 ? 3.647 1.696 -1.657 1.00 98.12 74 VAL A CA 1
ATOM 560 C C . VAL A 1 74 ? 3.499 1.950 -3.150 1.00 98.12 74 VAL A C 1
ATOM 562 O O . VAL A 1 74 ? 2.965 1.123 -3.889 1.00 98.12 74 VAL A O 1
ATOM 565 N N . ILE A 1 75 ? 3.954 3.113 -3.606 1.00 95.75 75 ILE A N 1
ATOM 566 C CA . ILE A 1 75 ? 3.687 3.607 -4.955 1.00 95.75 75 ILE A CA 1
ATOM 567 C C . ILE A 1 75 ? 4.930 3.497 -5.841 1.00 95.75 75 ILE A C 1
ATOM 569 O O . ILE A 1 75 ? 6.004 4.022 -5.527 1.00 95.75 75 ILE A O 1
ATOM 573 N N . ASP A 1 76 ? 4.753 2.849 -6.993 1.00 94.38 76 ASP A N 1
ATOM 574 C CA . ASP A 1 76 ? 5.699 2.896 -8.105 1.00 94.38 76 ASP A CA 1
ATOM 575 C C . ASP A 1 76 ? 5.783 4.333 -8.633 1.00 94.38 76 ASP A C 1
ATOM 577 O O . ASP A 1 76 ? 4.833 4.887 -9.184 1.00 94.38 76 ASP A O 1
ATOM 581 N N . GLY A 1 77 ? 6.936 4.953 -8.421 1.00 92.12 77 GLY A N 1
ATOM 582 C CA . GLY A 1 77 ? 7.242 6.320 -8.802 1.00 92.12 77 GLY A CA 1
ATOM 583 C C . GLY A 1 77 ? 7.835 6.450 -10.200 1.00 92.12 77 GLY A C 1
ATOM 584 O O . GLY A 1 77 ? 8.448 7.474 -10.464 1.00 92.12 77 GLY A O 1
ATOM 585 N N . SER A 1 78 ? 7.729 5.453 -11.083 1.00 90.06 78 SER A N 1
ATOM 586 C CA . SER A 1 78 ? 8.209 5.568 -12.470 1.00 90.06 78 SER A CA 1
ATOM 587 C C . SER A 1 78 ? 7.333 6.483 -13.331 1.00 90.06 78 SER A C 1
ATOM 589 O O . SER A 1 78 ? 6.147 6.655 -13.073 1.00 90.06 78 SER A O 1
ATOM 591 N N . PHE A 1 79 ? 7.877 7.048 -14.411 1.00 87.94 79 PHE A N 1
ATOM 592 C CA . PHE A 1 79 ? 7.161 7.986 -15.290 1.00 87.94 79 PHE A CA 1
ATOM 593 C C . PHE A 1 79 ? 5.801 7.456 -15.772 1.00 87.94 79 PHE A C 1
ATOM 595 O O . PHE A 1 79 ? 4.809 8.182 -15.791 1.00 87.94 79 PHE A O 1
ATOM 602 N N . THR A 1 80 ? 5.722 6.160 -16.084 1.00 87.94 80 THR A N 1
ATOM 603 C CA . THR A 1 80 ? 4.484 5.510 -16.551 1.00 87.94 80 THR A CA 1
ATOM 604 C C . THR A 1 80 ? 3.371 5.437 -15.499 1.00 87.94 80 THR A C 1
ATOM 606 O O . THR A 1 80 ? 2.243 5.070 -15.822 1.00 87.94 80 THR A O 1
ATOM 609 N N . MET A 1 81 ? 3.682 5.764 -14.247 1.00 91.25 81 MET A N 1
ATOM 610 C CA . MET A 1 81 ? 2.749 5.782 -13.127 1.00 91.25 81 MET A CA 1
ATOM 611 C C . MET A 1 81 ? 2.188 7.168 -12.836 1.00 91.25 81 MET A C 1
ATOM 613 O O . MET A 1 81 ? 1.324 7.265 -11.975 1.00 91.25 81 MET A O 1
ATOM 617 N N . LYS A 1 82 ? 2.617 8.224 -13.542 1.00 88.44 82 LYS A N 1
ATOM 618 C CA . LYS A 1 82 ? 2.200 9.608 -13.267 1.00 88.44 82 LYS A CA 1
ATOM 619 C C . LYS A 1 82 ? 0.677 9.759 -13.178 1.00 88.44 82 LYS A C 1
ATOM 621 O O . LYS A 1 82 ? 0.169 10.266 -12.180 1.00 88.44 82 LYS A O 1
ATOM 626 N N . ASP A 1 83 ? -0.052 9.265 -14.176 1.00 87.75 83 ASP A N 1
ATOM 627 C CA . ASP A 1 83 ? -1.513 9.401 -14.219 1.00 87.75 83 ASP A CA 1
ATOM 628 C C . ASP A 1 83 ? -2.208 8.528 -13.171 1.00 87.75 83 ASP A C 1
ATOM 630 O O . ASP A 1 83 ? -3.194 8.937 -12.563 1.00 87.75 83 ASP A O 1
ATOM 634 N N . LEU A 1 84 ? -1.690 7.320 -12.934 1.00 88.94 84 LEU A N 1
ATOM 635 C CA . LEU A 1 84 ? -2.247 6.414 -11.934 1.00 88.94 84 LEU A CA 1
ATOM 636 C C . LEU A 1 84 ? -1.994 6.927 -10.509 1.00 88.94 84 LEU A C 1
ATOM 638 O O . LEU A 1 84 ? -2.901 6.910 -9.685 1.00 88.94 84 LEU A O 1
ATOM 642 N N . GLY A 1 85 ? -0.796 7.439 -10.234 1.00 89.81 85 GLY A N 1
ATOM 643 C CA . GLY A 1 85 ? -0.442 8.069 -8.968 1.00 89.81 85 GLY A CA 1
ATOM 644 C C . GLY A 1 85 ? -1.277 9.317 -8.696 1.00 89.81 85 GLY A C 1
ATOM 645 O O . GLY A 1 85 ? -1.761 9.477 -7.580 1.00 89.81 85 GLY A O 1
ATOM 646 N N . LYS A 1 86 ? -1.540 10.140 -9.723 1.00 89.75 86 LYS A N 1
ATOM 647 C CA . LYS A 1 86 ? -2.468 11.274 -9.614 1.00 89.75 86 LYS A CA 1
ATOM 648 C C . LYS A 1 86 ? -3.889 10.818 -9.265 1.00 89.75 86 LYS A C 1
ATOM 650 O O . LYS A 1 86 ? -4.513 11.403 -8.392 1.00 89.75 86 LYS A O 1
ATOM 655 N N . LYS A 1 87 ? -4.382 9.734 -9.874 1.00 91.81 87 LYS A N 1
ATOM 656 C CA . LYS A 1 87 ? -5.692 9.161 -9.513 1.00 91.81 87 LYS A CA 1
ATOM 657 C C . LYS A 1 87 ? -5.735 8.654 -8.072 1.00 91.81 87 LYS A C 1
ATOM 659 O O . LYS A 1 87 ? -6.754 8.813 -7.417 1.00 91.81 87 LYS A O 1
ATOM 664 N N . VAL A 1 88 ? -4.658 8.052 -7.567 1.00 93.69 88 VAL A N 1
ATOM 665 C CA . VAL A 1 88 ? -4.576 7.677 -6.143 1.00 93.69 88 VAL A CA 1
ATOM 666 C C . VAL A 1 88 ? -4.659 8.925 -5.262 1.00 93.69 88 VAL A C 1
ATOM 668 O O . VAL A 1 88 ? -5.467 8.957 -4.340 1.00 93.69 88 VAL A O 1
ATOM 671 N N . GLU A 1 89 ? -3.884 9.967 -5.577 1.00 92.94 89 GLU A N 1
ATOM 672 C CA . GLU A 1 89 ? -3.902 11.245 -4.851 1.00 92.94 89 GLU A CA 1
ATOM 673 C C . GLU A 1 89 ? -5.298 11.887 -4.834 1.00 92.94 89 GLU A C 1
ATOM 675 O O . GLU A 1 89 ? -5.760 12.329 -3.786 1.00 92.94 89 GLU A O 1
ATOM 680 N N . GLU A 1 90 ? -5.996 11.904 -5.970 1.00 92.69 90 GLU A N 1
ATOM 681 C CA . GLU A 1 90 ? -7.343 12.476 -6.092 1.00 92.69 90 GLU A CA 1
ATOM 682 C C . GLU A 1 90 ? -8.402 11.687 -5.305 1.00 92.69 90 GLU A C 1
ATOM 684 O O . GLU A 1 90 ? -9.397 12.266 -4.874 1.00 92.69 90 GLU A O 1
ATOM 689 N N . ARG A 1 91 ? -8.207 10.375 -5.109 1.00 95.62 91 ARG A N 1
ATOM 690 C CA . ARG A 1 91 ? -9.212 9.477 -4.512 1.00 95.62 91 ARG A CA 1
ATOM 691 C C . ARG A 1 91 ? -8.911 9.059 -3.073 1.00 95.62 91 ARG A C 1
ATOM 693 O O . ARG A 1 91 ? -9.754 8.428 -2.443 1.00 95.62 91 ARG A O 1
ATOM 700 N N . ILE A 1 92 ? -7.766 9.440 -2.507 1.00 95.44 92 ILE A N 1
ATOM 701 C CA . ILE A 1 92 ? -7.427 9.107 -1.114 1.00 95.44 92 ILE A CA 1
ATOM 702 C C . ILE A 1 92 ? -8.403 9.719 -0.096 1.00 95.44 92 ILE A C 1
ATOM 704 O O . ILE A 1 92 ? -8.656 9.126 0.950 1.00 95.44 92 ILE A O 1
ATOM 708 N N . ALA A 1 93 ? -9.011 10.863 -0.427 1.00 96.50 93 ALA A N 1
ATOM 709 C CA . ALA A 1 93 ? -10.049 11.479 0.396 1.00 96.50 93 ALA A CA 1
ATOM 710 C C . ALA A 1 93 ? -11.321 10.616 0.496 1.00 96.50 93 ALA A C 1
ATOM 712 O O . ALA A 1 93 ? -11.987 10.648 1.524 1.00 96.50 93 ALA A O 1
ATOM 713 N N . ASP A 1 94 ? -11.643 9.822 -0.531 1.00 97.56 94 ASP A N 1
ATOM 714 C CA . ASP A 1 94 ? -12.796 8.917 -0.481 1.00 97.56 94 ASP A CA 1
ATOM 715 C C . ASP A 1 94 ? -12.543 7.746 0.475 1.00 97.56 94 ASP A C 1
ATOM 717 O O . ASP A 1 94 ? -13.429 7.384 1.239 1.00 97.56 94 ASP A O 1
ATOM 721 N N . MET A 1 95 ? -11.322 7.197 0.491 1.00 97.88 95 MET A N 1
ATOM 722 C CA . MET A 1 95 ? -10.914 6.190 1.481 1.00 97.88 95 MET A CA 1
ATOM 723 C C . MET A 1 95 ? -10.931 6.764 2.904 1.00 97.88 95 MET A C 1
ATOM 725 O O . MET A 1 95 ? -11.454 6.126 3.811 1.00 97.88 95 MET A O 1
ATOM 729 N N . ALA A 1 96 ? -10.392 7.969 3.105 1.00 97.75 96 ALA A N 1
ATOM 730 C CA . ALA A 1 96 ? -10.408 8.615 4.417 1.00 97.75 96 ALA A CA 1
ATOM 731 C C . ALA A 1 96 ? -11.836 8.870 4.919 1.00 97.75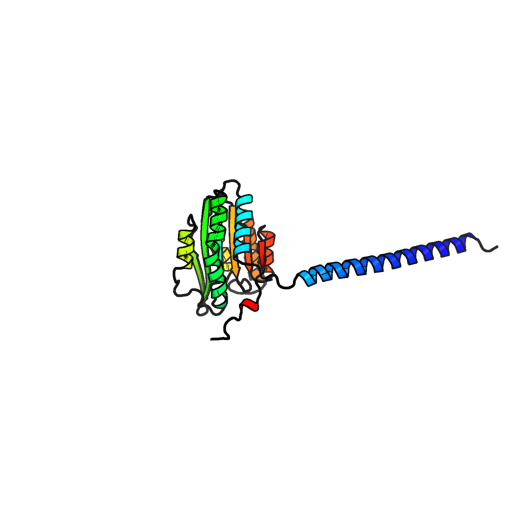 96 ALA A C 1
ATOM 733 O O . ALA A 1 96 ? -12.111 8.637 6.091 1.00 97.75 96 ALA A O 1
ATOM 734 N N . ARG A 1 97 ? -12.760 9.255 4.028 1.00 98.25 97 ARG A N 1
ATOM 735 C CA . ARG A 1 97 ? -14.175 9.430 4.374 1.00 98.25 97 ARG A CA 1
ATOM 736 C C . ARG A 1 97 ? -14.790 8.149 4.944 1.00 98.25 97 ARG A C 1
ATOM 738 O O . ARG A 1 97 ? -15.489 8.231 5.943 1.00 98.25 97 ARG A O 1
ATOM 745 N N . VAL A 1 98 ? -14.488 6.979 4.371 1.00 98.50 98 VAL A N 1
ATOM 746 C CA . VAL A 1 98 ? -14.969 5.687 4.904 1.00 98.50 98 VAL A CA 1
ATOM 747 C C . VAL A 1 98 ? -14.495 5.472 6.343 1.00 98.50 98 VAL A C 1
ATOM 749 O O . VAL A 1 98 ? -15.284 5.069 7.198 1.00 98.50 98 VAL A O 1
ATOM 752 N N . PHE A 1 99 ? -13.223 5.769 6.626 1.00 98.38 99 PHE A N 1
ATOM 753 C CA . PHE A 1 99 ? -12.682 5.678 7.982 1.00 98.38 99 PHE A CA 1
ATOM 754 C C . PHE A 1 99 ? -13.357 6.668 8.934 1.00 98.38 99 PHE A C 1
ATOM 756 O O . PHE A 1 99 ? -13.747 6.285 10.032 1.00 98.38 99 PHE A O 1
ATOM 763 N N . GLU A 1 100 ? -13.547 7.916 8.508 1.00 97.62 100 GLU A N 1
ATOM 764 C CA . GLU A 1 100 ? -14.187 8.966 9.309 1.00 97.62 100 GLU A CA 1
ATOM 765 C C . GLU A 1 100 ? -15.649 8.635 9.635 1.00 97.62 100 GLU A C 1
ATOM 767 O O . GLU A 1 100 ? -16.059 8.730 10.790 1.00 97.62 100 GLU A O 1
ATOM 772 N N . GLU A 1 101 ? -16.420 8.179 8.646 1.00 97.81 101 GLU A N 1
ATOM 773 C CA . GLU A 1 101 ? -17.816 7.754 8.815 1.00 97.81 101 GLU A CA 1
ATOM 774 C C . GLU A 1 101 ? -17.943 6.513 9.710 1.00 97.81 101 GLU A C 1
ATOM 776 O O . GLU A 1 101 ? -18.933 6.362 10.424 1.00 97.81 101 GLU A O 1
ATOM 781 N N . SER A 1 102 ? -16.919 5.656 9.716 1.00 97.12 102 SER A N 1
ATOM 782 C CA . SER A 1 102 ? -16.844 4.457 10.560 1.00 97.12 102 SER A CA 1
ATOM 783 C C . SER A 1 102 ? -16.178 4.710 11.921 1.00 97.12 102 SER A C 1
ATOM 785 O O . SER A 1 102 ? -15.943 3.760 12.668 1.00 97.12 102 SER A O 1
ATOM 787 N N . ALA A 1 103 ? -15.867 5.971 12.250 1.00 97.00 103 ALA A N 1
ATOM 788 C CA . ALA A 1 103 ? -15.164 6.381 13.469 1.00 97.00 103 ALA A CA 1
ATOM 789 C C . ALA A 1 103 ? -13.820 5.654 13.705 1.00 97.00 103 ALA A C 1
ATOM 791 O O . ALA A 1 103 ? -13.430 5.405 14.843 1.00 97.00 103 ALA A O 1
ATOM 792 N N . ILE A 1 104 ? -13.104 5.324 12.628 1.00 98.25 104 ILE A N 1
ATOM 793 C CA . ILE A 1 104 ? -11.783 4.691 12.668 1.00 98.25 104 ILE A CA 1
ATOM 794 C C . ILE A 1 104 ? -10.694 5.749 12.907 1.00 98.25 104 ILE A C 1
ATOM 796 O O . ILE A 1 104 ? -10.585 6.724 12.161 1.00 98.25 104 ILE A O 1
ATOM 800 N N . ASP A 1 105 ? -9.820 5.531 13.891 1.00 98.00 105 ASP A N 1
ATOM 801 C CA . AS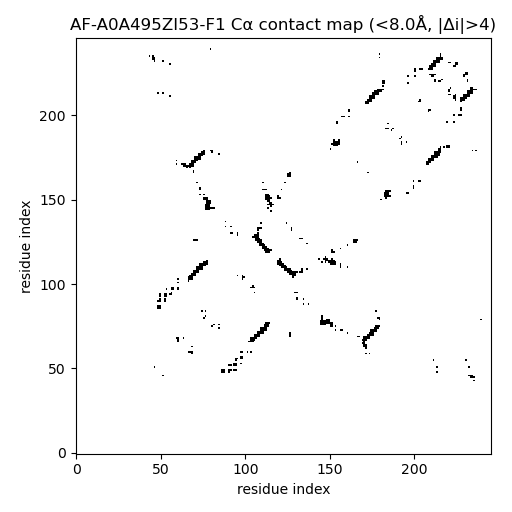P A 1 105 ? -8.554 6.254 14.049 1.00 98.00 105 ASP A CA 1
ATOM 802 C C . ASP A 1 105 ? -7.518 5.715 13.056 1.00 98.00 105 ASP A C 1
ATOM 804 O O . ASP A 1 105 ? -6.854 4.698 13.293 1.00 98.00 105 ASP A O 1
ATOM 808 N N . TYR A 1 106 ? -7.380 6.405 11.926 1.00 98.50 106 TYR A N 1
ATOM 809 C CA . TYR A 1 106 ? -6.505 5.987 10.838 1.00 98.50 106 TYR A CA 1
ATOM 810 C C . TYR A 1 106 ? -5.177 6.758 10.795 1.00 98.50 106 TYR A C 1
ATOM 812 O O . TYR A 1 106 ? -5.113 7.982 10.980 1.00 98.50 106 TYR A O 1
ATOM 820 N N . GLN A 1 107 ? -4.101 6.038 10.474 1.00 98.56 107 GLN A N 1
ATOM 821 C CA . GLN A 1 107 ? -2.800 6.605 10.128 1.00 98.56 107 GLN A CA 1
ATOM 822 C C . GLN A 1 107 ? -2.386 6.180 8.725 1.00 98.56 107 GLN A C 1
ATOM 824 O O . GLN A 1 107 ? -2.603 5.043 8.309 1.00 98.56 107 GLN A O 1
ATOM 829 N N . PHE A 1 108 ? -1.744 7.097 8.007 1.00 98.38 108 PHE A N 1
ATOM 830 C CA . PHE A 1 108 ? -1.213 6.836 6.682 1.00 98.38 108 PHE A CA 1
ATOM 831 C C . PHE A 1 108 ? 0.303 6.988 6.634 1.00 98.38 108 PHE A C 1
ATOM 833 O O . PHE A 1 108 ? 0.852 7.972 7.126 1.00 98.38 108 PHE A O 1
ATOM 840 N N . ALA A 1 109 ? 0.965 6.053 5.962 1.00 97.81 109 ALA A N 1
ATOM 841 C CA . ALA A 1 109 ? 2.356 6.153 5.540 1.00 97.81 109 ALA A CA 1
ATOM 842 C C . ALA A 1 109 ? 2.446 6.115 4.013 1.00 97.81 109 ALA A C 1
ATOM 844 O O . ALA A 1 109 ? 1.535 5.655 3.320 1.00 97.81 109 ALA A O 1
ATOM 845 N N . LEU A 1 110 ? 3.567 6.595 3.476 1.00 96.75 110 LEU A N 1
ATOM 846 C CA . LEU A 1 110 ? 3.787 6.640 2.034 1.00 96.75 110 LEU A CA 1
ATOM 847 C C . LEU A 1 110 ? 5.218 6.246 1.687 1.00 96.75 110 LEU A C 1
ATOM 849 O O . LEU A 1 110 ? 6.178 6.888 2.107 1.00 96.75 110 LEU A O 1
ATOM 853 N N . ILE A 1 111 ? 5.351 5.224 0.855 1.00 96.00 111 ILE A N 1
ATOM 854 C CA . ILE A 1 111 ? 6.607 4.741 0.306 1.00 96.00 111 ILE A CA 1
ATOM 855 C C . ILE A 1 111 ? 6.587 4.970 -1.200 1.00 96.00 111 ILE A C 1
ATOM 857 O O . ILE A 1 111 ? 5.728 4.455 -1.909 1.00 96.00 111 ILE A O 1
ATOM 861 N N . TRP A 1 112 ? 7.563 5.721 -1.699 1.00 93.81 112 TRP A N 1
ATOM 862 C CA . TRP A 1 112 ? 7.810 5.875 -3.131 1.00 93.81 112 TRP A CA 1
ATOM 863 C C . TRP A 1 112 ? 9.022 5.060 -3.527 1.00 93.81 112 TRP A C 1
ATOM 865 O O . TRP A 1 112 ? 10.065 5.191 -2.888 1.00 93.81 112 TRP A O 1
ATOM 875 N N . TYR A 1 113 ? 8.925 4.295 -4.611 1.00 93.25 113 TYR A N 1
ATOM 876 C CA . TYR A 1 113 ? 10.079 3.596 -5.167 1.00 93.25 113 TYR A CA 1
ATOM 877 C C . TYR A 1 113 ? 10.206 3.799 -6.670 1.00 93.25 113 TYR A C 1
ATOM 879 O O . TYR A 1 113 ? 9.224 3.800 -7.402 1.00 93.25 113 TYR A O 1
ATOM 887 N N . GLN A 1 114 ? 11.431 3.940 -7.156 1.00 90.94 114 GLN A N 1
ATOM 888 C CA . GLN A 1 114 ? 11.712 4.060 -8.584 1.00 90.94 114 GLN A CA 1
ATOM 889 C C . GLN A 1 114 ? 13.164 3.697 -8.885 1.00 90.94 114 GLN A C 1
ATOM 891 O O . GLN A 1 114 ? 13.986 3.532 -7.980 1.00 90.94 114 GLN A O 1
ATOM 896 N N . ASN A 1 115 ? 13.482 3.588 -10.171 1.00 87.75 115 ASN A N 1
ATOM 897 C CA . ASN A 1 115 ? 14.856 3.601 -10.640 1.00 87.75 115 ASN A CA 1
ATOM 898 C C . ASN A 1 115 ? 15.123 4.941 -11.327 1.00 87.75 115 ASN A C 1
ATOM 900 O O . ASN A 1 115 ? 14.537 5.225 -12.371 1.00 87.75 115 ASN A O 1
ATOM 904 N N . PHE A 1 116 ? 15.997 5.757 -10.745 1.00 84.25 116 PHE A N 1
ATOM 905 C CA . PHE A 1 116 ? 16.393 7.044 -11.308 1.00 84.25 116 PHE A CA 1
ATOM 906 C C . PHE A 1 116 ? 17.906 7.060 -11.515 1.00 84.25 116 PHE A C 1
ATOM 908 O O . PHE A 1 116 ? 18.670 6.736 -10.605 1.00 84.25 116 PHE A O 1
ATOM 915 N N . SER A 1 117 ? 18.341 7.390 -12.734 1.00 82.88 117 SER A N 1
ATOM 916 C CA . SER A 1 117 ? 19.759 7.396 -13.129 1.00 82.88 117 SER A CA 1
ATOM 917 C C . SER A 1 117 ? 20.500 6.081 -12.831 1.00 82.88 117 SER A C 1
ATOM 919 O O . SER A 1 117 ? 21.648 6.081 -12.392 1.00 82.88 117 SER A O 1
ATOM 921 N N . GLY A 1 118 ? 19.825 4.943 -13.035 1.00 79.31 118 GLY A N 1
ATOM 922 C CA . GLY A 1 118 ? 20.392 3.606 -12.832 1.00 79.31 118 GLY A CA 1
ATOM 923 C C . GLY A 1 118 ? 20.501 3.170 -11.368 1.00 79.31 118 GLY A C 1
ATOM 924 O O . GLY A 1 118 ? 21.072 2.115 -11.098 1.00 79.31 118 GLY A O 1
ATOM 925 N N . ARG A 1 119 ? 19.968 3.951 -10.419 1.00 81.19 119 ARG A N 1
ATOM 926 C CA . ARG A 1 119 ? 20.029 3.657 -8.984 1.00 81.19 119 ARG A CA 1
ATOM 927 C C . ARG A 1 119 ? 18.633 3.426 -8.390 1.00 81.19 119 ARG A C 1
ATOM 929 O O . ARG A 1 119 ? 17.697 4.150 -8.745 1.00 81.19 119 ARG A O 1
ATOM 936 N N . PRO A 1 120 ? 18.490 2.464 -7.453 1.00 85.00 120 PRO A N 1
ATOM 937 C CA . PRO A 1 120 ? 17.312 2.385 -6.599 1.00 85.00 120 PRO A CA 1
ATOM 938 C C . PRO A 1 120 ? 17.108 3.715 -5.876 1.00 85.00 120 PRO A C 1
ATOM 940 O O . PRO A 1 120 ? 18.042 4.234 -5.266 1.00 85.00 120 PRO A O 1
ATOM 943 N N . GLN A 1 121 ? 15.885 4.225 -5.874 1.00 89.06 121 GLN A N 1
ATOM 944 C CA . GLN A 1 121 ? 15.472 5.255 -4.933 1.00 89.06 121 GLN A CA 1
ATOM 945 C C . GLN A 1 121 ? 14.216 4.781 -4.226 1.00 89.06 121 GLN A C 1
ATOM 947 O O . GLN A 1 121 ? 13.223 4.484 -4.885 1.00 89.06 121 GLN A O 1
ATOM 952 N N . ILE A 1 122 ? 14.273 4.718 -2.896 1.00 91.94 122 ILE A N 1
ATOM 953 C CA . ILE A 1 122 ? 13.130 4.408 -2.041 1.00 91.94 122 ILE A CA 1
ATOM 954 C C . ILE A 1 122 ? 13.033 5.520 -1.001 1.00 91.94 122 ILE A C 1
ATOM 956 O O . ILE A 1 122 ? 13.984 5.772 -0.266 1.00 91.94 122 ILE A O 1
ATOM 960 N N . THR A 1 123 ? 11.899 6.210 -0.967 1.00 92.38 123 THR A N 1
ATOM 961 C CA . THR A 1 123 ? 11.595 7.247 0.024 1.00 92.38 123 THR A CA 1
ATOM 962 C C . THR A 1 123 ? 10.483 6.742 0.919 1.00 92.38 123 THR A C 1
ATOM 964 O O . THR A 1 123 ? 9.416 6.421 0.408 1.00 92.38 123 THR A O 1
ATOM 967 N N . VAL A 1 124 ? 10.712 6.728 2.229 1.00 94.81 124 VAL A N 1
ATOM 968 C CA . VAL A 1 124 ? 9.709 6.361 3.234 1.00 94.81 124 VAL A CA 1
ATOM 969 C C . VAL A 1 124 ? 9.235 7.629 3.938 1.00 94.81 124 VAL A C 1
ATOM 971 O O . VAL A 1 124 ? 10.040 8.467 4.351 1.00 94.81 124 VAL A O 1
ATOM 974 N N . LYS A 1 125 ? 7.920 7.793 4.042 1.00 95.56 125 LYS A N 1
ATOM 975 C CA . LYS A 1 125 ? 7.251 8.771 4.898 1.00 95.56 125 LYS A CA 1
ATOM 976 C C . LYS A 1 125 ? 6.532 7.999 6.003 1.00 95.56 125 LYS A C 1
ATOM 978 O O . LYS A 1 125 ? 5.812 7.058 5.665 1.00 95.56 125 LYS A O 1
ATOM 983 N N . PRO A 1 126 ? 6.761 8.355 7.279 1.00 97.19 126 PRO A N 1
ATOM 984 C CA . PRO A 1 126 ? 6.253 7.591 8.413 1.00 97.19 126 PRO A CA 1
ATOM 985 C C . PRO A 1 126 ? 4.725 7.641 8.4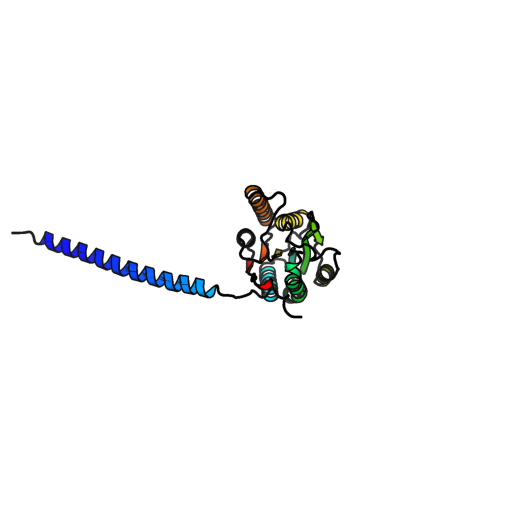92 1.00 97.19 126 PRO A C 1
ATOM 987 O O . PRO A 1 126 ? 4.098 8.466 7.826 1.00 97.19 126 PRO A O 1
ATOM 990 N N . LEU A 1 127 ? 4.153 6.777 9.333 1.00 98.06 127 LEU A N 1
ATOM 991 C CA . LEU A 1 127 ? 2.735 6.808 9.681 1.00 98.06 127 LEU A CA 1
ATOM 992 C C . LEU A 1 127 ? 2.393 8.143 10.359 1.00 98.06 127 LEU A C 1
ATOM 994 O O . LEU A 1 127 ? 3.061 8.576 11.299 1.00 98.06 127 LEU A O 1
ATOM 998 N N . GLN A 1 128 ? 1.370 8.820 9.846 1.00 97.75 128 GLN A N 1
ATOM 999 C CA . GLN A 1 128 ? 0.849 10.072 10.387 1.00 97.75 128 GLN A CA 1
ATOM 1000 C C . GLN A 1 128 ? -0.678 10.013 10.413 1.00 97.75 128 GLN A C 1
ATOM 1002 O O . GLN A 1 128 ? -1.302 9.537 9.466 1.00 97.75 128 GLN A O 1
ATOM 1007 N N . ARG A 1 129 ? -1.281 10.505 11.499 1.00 97.44 129 ARG A N 1
ATOM 1008 C CA . ARG A 1 129 ? -2.739 10.527 11.668 1.00 97.44 129 ARG A CA 1
ATOM 1009 C C . ARG A 1 129 ? -3.404 11.472 10.662 1.00 97.44 129 ARG A C 1
ATOM 1011 O O . ARG A 1 129 ? -2.957 12.607 10.487 1.00 97.44 129 ARG A O 1
ATOM 1018 N N . GLY A 1 130 ? -4.523 11.029 10.093 1.00 94.31 130 GLY A N 1
ATOM 1019 C CA . GLY A 1 130 ? -5.407 11.866 9.284 1.00 94.31 130 GLY A CA 1
ATOM 1020 C C . GLY A 1 130 ? -4.993 12.032 7.816 1.00 94.31 130 GLY A C 1
ATOM 1021 O O . GLY A 1 130 ? -3.915 11.635 7.376 1.00 94.31 130 GLY A O 1
ATOM 1022 N N . LEU A 1 131 ? -5.891 12.633 7.034 1.00 95.19 131 LEU A N 1
ATOM 1023 C CA . LEU A 1 131 ? -5.765 12.790 5.581 1.00 95.19 131 LEU A CA 1
ATOM 1024 C C . LEU A 1 131 ? -4.727 13.844 5.149 1.00 95.19 131 LEU A C 1
ATOM 1026 O O . LEU A 1 131 ? -4.059 13.684 4.125 1.00 95.19 131 LEU A O 1
ATOM 1030 N N . LEU A 1 132 ? -4.587 14.936 5.906 1.00 94.62 132 LEU A N 1
ATOM 1031 C CA . LEU A 1 132 ? -3.762 16.080 5.496 1.00 94.62 132 LEU A CA 1
ATOM 1032 C C . LEU A 1 132 ? -2.278 15.724 5.284 1.00 94.62 132 LEU A C 1
ATOM 1034 O O . LEU A 1 132 ? -1.749 16.067 4.221 1.00 94.62 132 LEU A O 1
ATOM 1038 N N . PRO A 1 133 ? -1.593 15.004 6.199 1.00 92.75 133 PRO A N 1
ATOM 1039 C CA . PRO A 1 133 ? -0.171 14.714 6.030 1.00 92.75 133 PRO A CA 1
ATOM 1040 C C . PRO A 1 133 ? 0.126 13.875 4.785 1.00 92.75 133 PRO A C 1
ATOM 1042 O O . PRO A 1 133 ? 1.100 14.134 4.073 1.00 92.75 133 PRO A O 1
ATOM 1045 N N . ILE A 1 134 ? -0.724 12.894 4.462 1.00 91.44 134 ILE A N 1
ATOM 1046 C CA . ILE A 1 134 ? -0.521 12.095 3.253 1.00 91.44 134 ILE A CA 1
ATOM 1047 C C . ILE A 1 134 ? -0.787 12.905 1.981 1.00 91.44 134 ILE A C 1
ATOM 1049 O O . ILE A 1 134 ? 0.014 12.824 1.049 1.00 91.44 134 ILE A O 1
ATOM 1053 N N . GLN A 1 135 ? -1.818 13.756 1.949 1.00 92.25 135 GLN A N 1
ATOM 1054 C CA . GLN A 1 135 ? -2.048 14.659 0.816 1.00 92.25 135 GLN A CA 1
ATOM 1055 C C . GLN A 1 135 ? -0.860 15.599 0.589 1.00 92.25 135 GLN A C 1
ATOM 1057 O O . GLN A 1 135 ? -0.430 15.794 -0.546 1.00 92.25 135 GLN A O 1
ATOM 1062 N N . GLU A 1 136 ? -0.271 16.147 1.654 1.00 91.06 136 GLU A N 1
ATOM 1063 C CA . GLU A 1 136 ? 0.968 16.918 1.539 1.00 91.06 136 GLU A CA 1
ATOM 1064 C C . GLU A 1 136 ? 2.123 16.076 0.993 1.00 91.06 136 GLU A C 1
ATOM 1066 O O . GLU A 1 136 ? 2.863 16.529 0.118 1.00 91.06 136 GLU A O 1
ATOM 1071 N N . ASN A 1 137 ? 2.282 14.841 1.472 1.00 88.25 137 ASN A N 1
ATOM 1072 C CA . ASN A 1 137 ? 3.325 13.936 1.001 1.00 88.25 137 ASN A CA 1
ATOM 1073 C C . ASN A 1 137 ? 3.153 13.555 -0.481 1.00 88.25 137 ASN A C 1
ATOM 1075 O O . ASN A 1 137 ? 4.163 13.342 -1.160 1.00 88.25 137 ASN A O 1
ATOM 1079 N N . PHE A 1 138 ? 1.925 13.519 -1.011 1.00 85.56 138 PHE A N 1
ATOM 1080 C CA . PHE A 1 138 ? 1.652 13.401 -2.449 1.00 85.56 138 PHE A CA 1
ATOM 1081 C C . PHE A 1 138 ? 1.998 14.691 -3.208 1.00 85.56 138 PHE A C 1
ATOM 1083 O O . PHE A 1 138 ? 2.791 14.625 -4.152 1.00 85.56 138 PHE A O 1
ATOM 1090 N N . ARG A 1 139 ? 1.524 15.854 -2.736 1.00 82.25 139 ARG A N 1
ATOM 1091 C CA . ARG A 1 139 ? 1.719 17.167 -3.382 1.00 82.25 139 ARG A CA 1
ATOM 1092 C C . ARG A 1 139 ? 3.163 17.640 -3.418 1.00 82.25 139 ARG A C 1
ATOM 1094 O O . ARG A 1 139 ? 3.568 18.285 -4.383 1.00 82.25 139 ARG A O 1
ATOM 1101 N N . ARG A 1 140 ? 3.950 17.361 -2.372 1.00 71.44 140 ARG A N 1
ATOM 1102 C CA . ARG A 1 140 ? 5.343 17.821 -2.296 1.00 71.44 140 ARG A CA 1
ATOM 1103 C C . ARG A 1 140 ? 6.110 17.259 -3.493 1.00 71.44 140 ARG A C 1
ATOM 1105 O O . ARG A 1 140 ? 6.225 16.031 -3.594 1.00 71.44 140 ARG A O 1
ATOM 1112 N N . PRO A 1 141 ? 6.659 18.106 -4.379 1.00 55.34 141 PRO A N 1
ATOM 1113 C CA . PRO A 1 141 ? 7.538 17.630 -5.427 1.00 55.34 141 PRO A CA 1
ATOM 1114 C C . PRO A 1 141 ? 8.773 17.055 -4.735 1.00 55.34 141 PRO A C 1
ATOM 1116 O O . PRO A 1 141 ? 9.634 17.789 -4.258 1.00 55.34 141 PRO A O 1
ATOM 1119 N N . SER A 1 142 ? 8.872 15.726 -4.638 1.00 57.41 142 SER A N 1
ATOM 1120 C CA . SER A 1 142 ? 10.210 15.160 -4.535 1.00 57.41 142 SER A CA 1
ATOM 1121 C C . SER A 1 142 ? 10.819 15.449 -5.898 1.00 57.41 142 SER A C 1
ATOM 1123 O O . SER A 1 142 ? 10.197 15.141 -6.916 1.00 57.41 142 SER A O 1
ATOM 1125 N N . MET A 1 143 ? 11.992 16.079 -5.929 1.00 50.47 143 MET A N 1
ATOM 1126 C CA . MET A 1 143 ? 12.704 16.452 -7.160 1.00 50.47 143 MET A CA 1
ATOM 1127 C C . MET A 1 143 ? 12.985 15.264 -8.104 1.00 50.47 143 MET A C 1
ATOM 1129 O O . MET A 1 143 ? 13.618 15.451 -9.132 1.00 50.47 143 MET A O 1
ATOM 1133 N N . ALA A 1 144 ? 12.529 14.054 -7.763 1.00 60.66 144 ALA A N 1
ATOM 1134 C CA . ALA A 1 144 ? 12.672 12.838 -8.534 1.00 60.66 144 ALA A CA 1
ATOM 1135 C C . ALA A 1 144 ? 11.344 12.094 -8.816 1.00 60.66 144 ALA A C 1
ATOM 1137 O O . ALA A 1 144 ? 11.402 11.096 -9.526 1.00 60.66 144 ALA A O 1
ATOM 1138 N N . LYS A 1 145 ? 10.162 12.490 -8.299 1.00 68.12 145 LYS A N 1
ATOM 1139 C CA . LYS A 1 145 ? 8.911 11.716 -8.520 1.00 68.12 145 LYS A CA 1
ATOM 1140 C C . LYS A 1 145 ? 8.595 11.578 -10.011 1.00 68.12 145 LYS A C 1
ATOM 1142 O O . LYS A 1 145 ? 8.594 12.574 -10.729 1.00 68.12 145 LYS A O 1
ATOM 1147 N N . PHE A 1 146 ? 8.261 10.366 -10.457 1.00 76.38 146 PHE A N 1
ATOM 1148 C CA . PHE A 1 146 ? 7.856 10.083 -11.840 1.00 76.38 146 PHE A CA 1
ATOM 1149 C C . PHE A 1 146 ? 8.917 10.436 -12.885 1.00 76.38 146 PHE A C 1
ATOM 1151 O O . PHE A 1 146 ? 8.587 10.636 -14.050 1.00 76.38 146 PHE A O 1
ATOM 1158 N N . MET A 1 147 ? 10.194 10.491 -12.496 1.00 76.25 147 MET A N 1
ATOM 1159 C CA . MET A 1 147 ? 11.291 10.772 -13.426 1.00 76.25 147 MET A CA 1
ATOM 1160 C C . MET A 1 147 ? 12.017 9.506 -13.886 1.00 76.25 147 MET A C 1
ATOM 1162 O O . MET A 1 147 ? 12.678 9.517 -14.923 1.00 76.25 147 MET A O 1
ATOM 1166 N N . GLY A 1 148 ? 11.901 8.403 -13.140 1.00 77.56 148 GLY A N 1
ATOM 1167 C CA . GLY A 1 148 ? 12.493 7.124 -13.524 1.00 77.56 148 GLY A CA 1
ATOM 1168 C C . GLY A 1 148 ? 11.831 6.523 -14.774 1.00 77.56 148 GLY A C 1
ATOM 1169 O O . GLY A 1 148 ? 10.603 6.406 -14.798 1.00 77.56 148 GLY A O 1
ATOM 1170 N N . PRO A 1 149 ? 12.589 6.085 -15.800 1.00 78.31 149 PRO A N 1
ATOM 1171 C CA . PRO A 1 149 ? 12.010 5.525 -17.028 1.00 78.31 149 PRO A CA 1
ATOM 1172 C C . PRO A 1 149 ? 11.366 4.149 -16.811 1.00 78.31 149 PRO A C 1
ATOM 1174 O O . PRO A 1 149 ? 10.545 3.703 -17.610 1.00 78.31 149 PRO A O 1
ATOM 1177 N N . VAL A 1 150 ? 11.749 3.462 -15.735 1.00 82.81 150 VAL A N 1
ATOM 1178 C CA . VAL A 1 150 ? 11.251 2.139 -15.367 1.00 82.81 150 VAL A CA 1
ATOM 1179 C C . VAL A 1 150 ? 10.990 2.080 -13.872 1.00 82.81 150 VAL A C 1
ATOM 1181 O O . VAL A 1 150 ? 11.561 2.843 -13.087 1.00 82.81 150 VAL A O 1
ATOM 1184 N N . ALA A 1 151 ? 10.145 1.133 -13.484 1.00 82.75 151 ALA A N 1
ATOM 1185 C CA . ALA A 1 151 ? 9.932 0.808 -12.088 1.00 82.75 151 ALA A CA 1
ATOM 1186 C C . ALA A 1 151 ? 11.241 0.433 -11.384 1.00 82.75 151 ALA A C 1
ATOM 1188 O O . ALA A 1 151 ? 12.147 -0.166 -11.977 1.00 82.75 151 ALA A O 1
ATOM 1189 N N . GLY A 1 152 ? 11.314 0.805 -10.108 1.00 86.00 152 GLY A N 1
ATOM 1190 C CA . GLY A 1 152 ? 12.408 0.438 -9.220 1.00 86.00 152 GLY A CA 1
ATOM 1191 C C . GLY A 1 152 ? 12.245 -0.960 -8.635 1.00 86.00 152 GLY A C 1
ATOM 1192 O O . GLY A 1 152 ? 11.716 -1.877 -9.264 1.00 86.00 152 GLY A O 1
ATOM 1193 N N . TYR A 1 153 ? 12.692 -1.102 -7.394 1.00 93.12 153 TYR A N 1
ATOM 1194 C CA . TYR A 1 153 ? 12.689 -2.364 -6.667 1.00 93.12 153 TYR A CA 1
ATOM 1195 C C . TYR A 1 153 ? 11.539 -2.392 -5.659 1.00 93.12 153 TYR A C 1
ATOM 1197 O O . TYR A 1 153 ? 11.710 -2.095 -4.481 1.00 93.12 153 TYR A O 1
ATOM 1205 N N . GLY A 1 154 ? 10.337 -2.693 -6.156 1.00 95.56 154 GLY A N 1
ATOM 1206 C CA . GLY A 1 154 ? 9.115 -2.672 -5.348 1.00 95.56 154 GLY A CA 1
ATOM 1207 C C . GLY A 1 154 ? 9.110 -3.665 -4.181 1.00 95.56 154 GLY A C 1
ATOM 1208 O O . GLY A 1 154 ? 8.567 -3.342 -3.132 1.00 95.56 154 GLY A O 1
ATOM 1209 N N . LEU A 1 155 ? 9.755 -4.833 -4.313 1.00 97.25 155 LEU A N 1
ATOM 1210 C CA . LEU A 1 155 ? 9.881 -5.780 -3.194 1.00 97.25 155 LEU A CA 1
ATOM 1211 C C . LEU A 1 155 ? 10.765 -5.210 -2.081 1.00 97.25 155 LEU A C 1
ATOM 1213 O O . LEU A 1 155 ? 10.426 -5.325 -0.908 1.00 97.25 155 LEU A O 1
ATOM 1217 N N . ASP A 1 156 ? 11.849 -4.529 -2.452 1.00 95.75 156 ASP A N 1
ATOM 1218 C CA . ASP A 1 156 ? 12.745 -3.881 -1.489 1.00 95.75 156 ASP A CA 1
ATOM 1219 C C . ASP A 1 156 ? 12.032 -2.719 -0.783 1.00 95.75 156 ASP A C 1
ATOM 1221 O O . ASP A 1 156 ? 12.271 -2.462 0.392 1.00 95.75 156 ASP A O 1
ATOM 1225 N N . ALA A 1 157 ? 11.116 -2.036 -1.479 1.00 97.19 157 ALA A N 1
ATOM 1226 C CA . ALA A 1 157 ? 10.293 -0.977 -0.902 1.00 97.19 157 ALA A CA 1
ATOM 1227 C C . ALA A 1 157 ? 9.271 -1.508 0.114 1.00 97.19 157 ALA A C 1
ATOM 1229 O O . ALA A 1 157 ? 9.102 -0.895 1.166 1.00 97.19 157 ALA A O 1
ATOM 1230 N N . ILE A 1 158 ? 8.633 -2.649 -0.174 1.00 98.44 158 ILE A N 1
ATOM 1231 C CA . ILE A 1 158 ? 7.752 -3.337 0.782 1.00 98.44 158 ILE A CA 1
ATOM 1232 C C . ILE A 1 158 ? 8.563 -3.763 2.008 1.00 98.44 158 ILE A C 1
ATOM 1234 O O . ILE A 1 158 ? 8.202 -3.401 3.122 1.00 98.44 158 ILE A O 1
ATOM 1238 N N . MET A 1 159 ? 9.698 -4.439 1.797 1.00 97.62 159 MET A N 1
ATOM 1239 C CA . MET A 1 159 ? 10.585 -4.879 2.877 1.00 97.62 159 MET A CA 1
ATOM 1240 C C . MET A 1 159 ? 11.024 -3.711 3.765 1.00 97.62 159 MET A C 1
ATOM 1242 O O . MET A 1 159 ? 10.927 -3.791 4.982 1.00 97.62 159 MET A O 1
ATOM 1246 N N . LYS A 1 160 ? 11.444 -2.593 3.159 1.00 97.38 160 LYS A N 1
ATOM 1247 C CA . LYS A 1 160 ? 11.838 -1.389 3.897 1.00 97.38 160 LYS A CA 1
ATOM 1248 C C . LYS A 1 160 ? 10.689 -0.840 4.746 1.00 97.38 160 LYS A C 1
ATOM 1250 O O . LYS A 1 160 ? 10.921 -0.429 5.875 1.00 97.38 160 LYS A O 1
ATOM 1255 N N . GLY A 1 161 ? 9.463 -0.855 4.219 1.00 98.12 161 GLY A N 1
ATOM 1256 C CA . GLY A 1 161 ? 8.265 -0.470 4.964 1.00 98.12 161 GLY A CA 1
ATOM 1257 C C . GLY A 1 161 ? 8.016 -1.350 6.183 1.00 98.12 161 GLY A C 1
ATOM 1258 O O . GLY A 1 161 ? 7.801 -0.816 7.264 1.00 98.12 161 GLY A O 1
ATOM 1259 N N . LEU A 1 162 ? 8.106 -2.671 6.014 1.00 98.12 162 LEU A N 1
ATOM 1260 C CA . LEU A 1 162 ? 7.949 -3.640 7.104 1.00 98.12 162 LEU A CA 1
ATOM 1261 C C . LEU A 1 162 ? 8.998 -3.438 8.206 1.00 98.12 162 LEU A C 1
ATOM 1263 O O . LEU A 1 162 ? 8.687 -3.565 9.380 1.00 98.12 162 LEU A O 1
ATOM 1267 N N . THR A 1 163 ? 10.230 -3.071 7.841 1.00 96.69 163 THR A N 1
ATOM 1268 C CA . THR A 1 163 ? 11.330 -2.948 8.810 1.00 96.69 163 THR A CA 1
ATOM 1269 C C . THR A 1 163 ? 11.490 -1.564 9.443 1.00 96.69 163 THR A C 1
ATOM 1271 O O . THR A 1 163 ? 12.116 -1.456 10.492 1.00 96.69 163 THR A O 1
ATOM 1274 N N . GLU A 1 164 ? 11.020 -0.489 8.797 1.00 97.44 164 GLU A N 1
ATOM 1275 C CA . GLU A 1 164 ? 11.287 0.896 9.238 1.00 97.44 164 GLU A CA 1
ATOM 1276 C C . GLU A 1 164 ? 10.057 1.636 9.773 1.00 97.44 164 GLU A C 1
ATOM 1278 O O . GLU A 1 164 ? 10.214 2.670 10.424 1.00 97.44 164 GLU A O 1
ATOM 1283 N N . LEU A 1 165 ? 8.839 1.162 9.493 1.00 98.00 165 LEU A N 1
ATOM 1284 C CA . LEU A 1 165 ? 7.621 1.789 10.001 1.00 98.00 165 LEU A CA 1
ATOM 1285 C C . LEU A 1 165 ? 7.250 1.218 11.371 1.00 98.00 165 LEU A C 1
ATOM 1287 O O . LEU A 1 165 ? 7.270 0.013 11.592 1.00 98.00 165 LEU A O 1
ATOM 1291 N N . SER A 1 166 ? 6.874 2.102 12.291 1.00 97.00 166 SER A N 1
ATOM 1292 C CA . SER A 1 166 ? 6.361 1.725 13.609 1.00 97.00 166 SER A CA 1
ATOM 1293 C C . SER A 1 166 ? 4.841 1.610 13.573 1.00 97.00 166 SER A C 1
ATOM 1295 O O . SER A 1 166 ? 4.151 2.618 13.708 1.00 97.00 166 SER A O 1
ATOM 1297 N N . PHE A 1 167 ? 4.334 0.394 13.381 1.00 97.75 167 PHE A N 1
ATOM 1298 C CA . PHE A 1 167 ? 2.900 0.107 13.441 1.00 97.75 167 PHE A CA 1
ATOM 1299 C C . PHE A 1 167 ? 2.386 0.121 14.879 1.00 97.75 167 PHE A C 1
ATOM 1301 O O . PHE A 1 167 ? 3.091 -0.259 15.818 1.00 97.75 167 PHE A O 1
ATOM 1308 N N . ARG A 1 168 ? 1.129 0.524 15.050 1.00 97.31 168 ARG A N 1
ATOM 1309 C CA . ARG A 1 168 ? 0.408 0.348 16.309 1.00 97.31 168 ARG A CA 1
ATOM 1310 C C . ARG A 1 168 ? 0.057 -1.124 16.487 1.00 97.31 168 ARG A C 1
ATOM 1312 O O . ARG A 1 168 ? -0.445 -1.769 15.569 1.00 97.31 168 ARG A O 1
ATOM 1319 N N . TRP A 1 169 ? 0.328 -1.655 17.673 1.00 95.06 169 TRP A 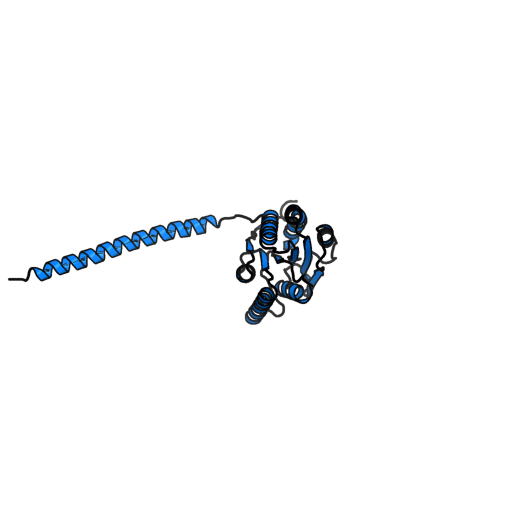N 1
ATOM 1320 C CA . TRP A 1 169 ? 0.110 -3.070 17.977 1.00 95.06 169 TRP A CA 1
ATOM 1321 C C . TRP A 1 169 ? -1.375 -3.463 17.907 1.00 95.06 169 TRP A C 1
ATOM 1323 O O . TRP A 1 169 ? -1.688 -4.593 17.552 1.00 95.06 169 TRP A O 1
ATOM 1333 N N . ASP A 1 170 ? -2.275 -2.523 18.193 1.00 94.31 170 ASP A N 1
ATOM 1334 C CA . ASP A 1 170 ? -3.725 -2.699 18.284 1.00 94.31 170 ASP A CA 1
ATOM 1335 C C . ASP A 1 170 ? -4.493 -2.288 17.015 1.00 94.31 170 ASP A C 1
ATOM 1337 O O . ASP A 1 170 ? -5.722 -2.384 16.994 1.00 94.31 170 ASP A O 1
ATOM 1341 N N . ALA A 1 171 ? -3.796 -1.841 15.965 1.00 98.00 171 ALA A N 1
ATOM 1342 C CA . ALA A 1 171 ? -4.400 -1.446 14.696 1.00 98.00 171 ALA A CA 1
ATOM 1343 C C . ALA A 1 171 ? -4.448 -2.598 13.680 1.00 98.00 171 ALA A C 1
ATOM 1345 O O . ALA A 1 171 ? -3.553 -3.447 13.631 1.00 98.00 171 ALA A O 1
ATOM 1346 N N . GLU A 1 172 ? -5.453 -2.565 12.805 1.00 98.31 172 GLU A N 1
ATOM 1347 C CA . GLU A 1 172 ? -5.472 -3.347 11.566 1.00 98.31 172 GLU A CA 1
ATOM 1348 C C . GLU A 1 172 ? -4.461 -2.737 10.578 1.00 98.31 172 GLU A C 1
ATOM 1350 O O . GLU A 1 172 ? -4.453 -1.520 10.358 1.00 98.31 172 GLU A O 1
ATOM 1355 N N . LYS A 1 173 ? -3.584 -3.560 9.991 1.00 98.62 173 LYS A N 1
ATOM 1356 C CA . LYS A 1 173 ? -2.408 -3.083 9.248 1.00 98.62 173 LYS A CA 1
ATOM 1357 C C . LYS A 1 173 ? -2.501 -3.471 7.783 1.00 98.62 173 LYS A C 1
ATOM 1359 O O . LYS A 1 173 ? -2.546 -4.647 7.426 1.00 98.62 173 LYS A O 1
ATOM 1364 N N . HIS A 1 174 ? -2.447 -2.472 6.911 1.00 98.69 174 HIS A N 1
ATOM 1365 C CA . HIS A 1 174 ? -2.545 -2.681 5.474 1.00 98.69 174 HIS A CA 1
ATOM 1366 C C . HIS A 1 174 ? -1.403 -2.033 4.709 1.00 98.69 174 HIS A C 1
ATOM 1368 O O . HIS A 1 174 ? -1.062 -0.871 4.908 1.00 98.69 174 HIS A O 1
ATOM 1374 N N . PHE A 1 175 ? -0.884 -2.753 3.725 1.00 98.88 175 PHE A N 1
ATOM 1375 C CA . PHE A 1 175 ? -0.127 -2.177 2.624 1.00 98.88 175 PHE A CA 1
ATOM 1376 C C . PHE A 1 175 ? -1.048 -2.061 1.411 1.00 98.88 175 PHE A C 1
ATOM 1378 O O . PHE A 1 175 ? -1.840 -2.956 1.132 1.00 98.88 175 PHE A O 1
ATOM 1385 N N . VAL A 1 176 ? -0.936 -0.967 0.663 1.00 98.69 176 VAL A N 1
ATOM 1386 C CA . VAL A 1 176 ? -1.600 -0.765 -0.628 1.00 98.69 176 VAL A CA 1
ATOM 1387 C C . VAL A 1 176 ? -0.522 -0.505 -1.669 1.00 98.69 176 VAL A C 1
ATOM 1389 O O . VAL A 1 176 ? -0.018 0.610 -1.820 1.00 98.69 176 VAL A O 1
ATOM 1392 N N . VAL A 1 177 ? -0.129 -1.564 -2.371 1.00 98.56 177 VAL A N 1
ATOM 1393 C CA . VAL A 1 177 ? 0.902 -1.524 -3.409 1.00 98.56 177 VAL A CA 1
ATOM 1394 C C . VAL A 1 177 ? 0.265 -1.095 -4.724 1.00 98.56 177 VAL A C 1
ATOM 1396 O O . VAL A 1 177 ? -0.639 -1.761 -5.222 1.00 98.56 177 VAL A O 1
ATOM 1399 N N . VAL A 1 178 ? 0.754 -0.010 -5.323 1.00 97.25 178 VAL A N 1
ATOM 1400 C CA . VAL A 1 178 ? 0.219 0.525 -6.582 1.00 97.25 178 VAL A CA 1
ATOM 1401 C C . VAL A 1 178 ? 1.308 0.529 -7.647 1.00 97.25 178 VAL A C 1
ATOM 1403 O O . VAL A 1 178 ? 2.304 1.246 -7.530 1.00 97.25 178 VAL A O 1
ATOM 1406 N N . THR A 1 179 ? 1.139 -0.278 -8.698 1.00 95.69 179 THR A N 1
ATOM 1407 C CA . THR A 1 179 ? 2.148 -0.413 -9.762 1.00 95.69 179 THR A CA 1
ATOM 1408 C C . THR A 1 179 ? 1.578 -0.936 -11.079 1.00 95.69 179 THR A C 1
ATOM 1410 O O . THR A 1 179 ? 0.680 -1.769 -11.109 1.00 95.69 179 THR A O 1
ATOM 1413 N N . ASN A 1 180 ? 2.147 -0.501 -12.203 1.00 93.44 180 ASN A N 1
ATOM 1414 C CA . ASN A 1 180 ? 1.835 -1.006 -13.543 1.00 93.44 180 ASN A CA 1
ATOM 1415 C C . ASN A 1 180 ? 2.915 -1.942 -14.115 1.00 93.44 180 ASN A C 1
ATOM 1417 O O . ASN A 1 180 ? 2.937 -2.233 -15.321 1.00 93.44 180 ASN A O 1
ATOM 1421 N N . SER A 1 181 ? 3.823 -2.398 -13.257 1.00 92.81 181 SER A N 1
ATOM 1422 C CA . SER A 1 181 ? 5.000 -3.173 -13.612 1.00 92.81 181 SER A CA 1
ATOM 1423 C C . SER A 1 181 ? 5.145 -4.387 -12.695 1.00 92.81 181 SER A C 1
ATOM 1425 O O . SER A 1 181 ? 4.465 -4.496 -11.681 1.00 92.81 181 SER A O 1
ATOM 1427 N N . ALA A 1 182 ? 5.987 -5.348 -13.077 1.00 93.94 182 ALA A N 1
ATOM 1428 C CA . ALA A 1 182 ? 6.287 -6.481 -12.208 1.00 93.94 182 ALA A CA 1
ATOM 1429 C C . ALA A 1 182 ? 7.122 -6.015 -11.008 1.00 93.94 182 ALA A C 1
ATOM 1431 O O . ALA A 1 182 ? 8.048 -5.222 -11.184 1.00 93.94 182 ALA A O 1
ATOM 1432 N N . LEU A 1 183 ? 6.851 -6.558 -9.818 1.00 94.44 183 LEU A N 1
ATOM 1433 C CA . LEU A 1 183 ? 7.656 -6.268 -8.632 1.00 94.44 183 LEU A CA 1
ATOM 1434 C C . LEU A 1 183 ? 9.045 -6.905 -8.773 1.00 94.44 183 LEU A C 1
ATOM 1436 O O . LEU A 1 183 ? 9.162 -8.059 -9.195 1.00 94.44 183 LEU A O 1
ATOM 1440 N N . LYS A 1 184 ? 10.090 -6.145 -8.434 1.00 91.94 184 LYS A N 1
ATOM 1441 C CA . LYS A 1 184 ? 11.508 -6.528 -8.539 1.00 91.94 184 LYS A CA 1
ATOM 1442 C C . LYS A 1 184 ? 12.236 -6.320 -7.212 1.00 91.94 184 LYS A C 1
ATOM 1444 O O . LYS A 1 184 ? 11.770 -5.550 -6.374 1.00 91.94 184 LYS A O 1
ATOM 1449 N N . THR A 1 185 ? 13.395 -6.957 -7.076 1.00 91.19 185 THR A N 1
ATOM 1450 C CA . THR A 1 185 ? 14.362 -6.801 -5.971 1.00 91.19 185 THR A CA 1
ATOM 1451 C C . THR A 1 185 ? 15.779 -6.665 -6.540 1.00 91.19 185 THR A C 1
ATOM 1453 O O . THR A 1 185 ? 16.031 -7.101 -7.671 1.00 91.19 185 THR A O 1
ATOM 1456 N N . ALA A 1 186 ? 16.694 -6.015 -5.820 1.00 82.38 186 ALA A N 1
ATOM 1457 C CA . ALA A 1 186 ? 18.076 -5.848 -6.261 1.00 82.38 186 ALA A CA 1
ATOM 1458 C C . ALA A 1 186 ? 18.809 -7.197 -6.466 1.00 82.38 186 ALA A C 1
ATOM 1460 O O . ALA A 1 186 ? 18.689 -8.129 -5.673 1.00 82.38 186 ALA A O 1
ATOM 1461 N N . GLY A 1 187 ? 19.627 -7.294 -7.526 1.00 67.00 187 GLY A N 1
ATOM 1462 C CA . GLY A 1 187 ? 20.490 -8.463 -7.787 1.00 67.00 187 GLY A CA 1
ATOM 1463 C C . GLY A 1 187 ? 19.785 -9.675 -8.416 1.00 67.00 187 GLY A C 1
ATOM 1464 O O . GLY A 1 187 ? 20.081 -10.814 -8.051 1.00 67.00 187 GLY A O 1
ATOM 1465 N N . GLU A 1 188 ? 18.852 -9.421 -9.335 1.00 66.25 188 GLU A N 1
ATOM 1466 C CA . GLU A 1 188 ? 17.822 -10.349 -9.814 1.00 66.25 188 GLU A CA 1
ATOM 1467 C C . GLU A 1 188 ? 18.361 -11.671 -10.418 1.00 66.25 188 GLU A C 1
ATOM 1469 O O . GLU A 1 188 ? 18.781 -11.748 -11.571 1.00 66.25 188 GLU A O 1
ATOM 1474 N N . THR A 1 189 ? 18.263 -12.748 -9.627 1.00 61.09 189 THR A N 1
ATOM 1475 C CA . THR A 1 189 ? 18.060 -14.132 -10.087 1.00 61.09 189 THR A CA 1
ATOM 1476 C C . THR A 1 189 ? 16.717 -14.626 -9.539 1.00 61.09 189 THR A C 1
ATOM 1478 O O . THR A 1 189 ? 16.271 -14.176 -8.480 1.00 61.09 189 THR A O 1
ATOM 1481 N N . GLY A 1 190 ? 16.049 -15.561 -10.228 1.00 63.22 190 GLY A N 1
ATOM 1482 C CA . GLY A 1 190 ? 14.716 -16.040 -9.820 1.00 63.22 190 GLY A CA 1
ATOM 1483 C C . GLY A 1 190 ? 14.656 -16.606 -8.393 1.00 63.22 190 GLY A C 1
ATOM 1484 O O . GLY A 1 190 ? 13.646 -16.449 -7.714 1.00 63.22 190 GLY A O 1
ATOM 1485 N N . ARG A 1 191 ? 15.759 -17.192 -7.903 1.00 76.00 191 ARG A N 1
ATOM 1486 C CA . ARG A 1 191 ? 15.863 -17.722 -6.535 1.00 76.00 191 ARG A CA 1
ATOM 1487 C C . ARG A 1 191 ? 15.819 -16.615 -5.478 1.00 76.00 191 ARG A C 1
ATOM 1489 O O . ARG A 1 191 ? 14.994 -16.685 -4.575 1.00 76.00 191 ARG A O 1
ATOM 1496 N N . LYS A 1 192 ? 16.639 -15.570 -5.635 1.00 83.69 192 LYS A N 1
ATOM 1497 C CA . LYS A 1 192 ? 16.671 -14.429 -4.703 1.00 83.69 192 LYS A CA 1
ATOM 1498 C C . LYS A 1 192 ? 15.327 -13.714 -4.628 1.00 83.69 192 LYS A C 1
ATOM 1500 O O . LYS A 1 192 ? 14.899 -13.320 -3.551 1.00 83.69 192 LYS A O 1
ATOM 1505 N N . LYS A 1 193 ? 14.633 -13.594 -5.764 1.00 89.69 193 LYS A N 1
ATOM 1506 C CA . LYS A 1 193 ? 13.294 -13.002 -5.807 1.00 89.69 193 LYS A CA 1
ATOM 1507 C C . LYS A 1 193 ? 12.309 -13.752 -4.907 1.00 89.69 193 LYS A C 1
ATOM 1509 O O . LYS A 1 193 ? 11.622 -13.120 -4.114 1.00 89.69 193 LYS A O 1
ATOM 1514 N N . ASN A 1 194 ? 12.274 -15.080 -5.004 1.00 92.12 194 ASN A N 1
ATOM 1515 C CA . ASN A 1 194 ? 11.395 -15.903 -4.171 1.00 92.12 194 ASN A CA 1
ATOM 1516 C C . ASN A 1 194 ? 11.788 -15.848 -2.689 1.00 92.12 194 ASN A C 1
ATOM 1518 O O . ASN A 1 194 ? 10.911 -15.783 -1.841 1.00 92.12 194 ASN A O 1
ATOM 1522 N N . GLU A 1 195 ? 13.086 -15.823 -2.371 1.00 93.44 195 GLU A N 1
ATOM 1523 C CA . GLU A 1 195 ? 13.558 -15.668 -0.987 1.00 93.44 195 GLU A CA 1
ATOM 1524 C C . GLU A 1 195 ? 13.089 -14.341 -0.368 1.00 93.44 195 GLU A C 1
ATOM 1526 O O . GLU A 1 195 ? 12.659 -14.320 0.781 1.00 93.44 195 GLU A O 1
ATOM 1531 N N . VAL A 1 196 ? 13.120 -13.239 -1.126 1.00 95.06 196 VAL A N 1
ATOM 1532 C CA . VAL A 1 196 ? 12.604 -11.939 -0.662 1.00 95.06 196 VAL A CA 1
ATOM 1533 C C . VAL A 1 196 ? 11.085 -11.966 -0.499 1.00 95.06 196 VAL A C 1
ATOM 1535 O O . VAL A 1 196 ? 10.585 -11.457 0.497 1.00 95.06 196 VAL A O 1
ATOM 1538 N N . VAL A 1 197 ? 10.351 -12.576 -1.436 1.00 97.25 197 VAL A N 1
ATOM 1539 C CA . VAL A 1 197 ? 8.889 -12.727 -1.327 1.00 97.25 197 VAL A CA 1
ATOM 1540 C C . VAL A 1 197 ? 8.511 -13.534 -0.088 1.00 97.25 197 VAL A C 1
ATOM 1542 O O . VAL A 1 197 ? 7.652 -13.090 0.662 1.00 97.25 197 VAL A O 1
ATOM 1545 N N . ASN A 1 198 ? 9.176 -14.662 0.163 1.00 97.31 198 ASN A N 1
ATOM 1546 C CA . ASN A 1 198 ? 8.914 -15.474 1.350 1.00 97.31 198 ASN A CA 1
ATOM 1547 C C . ASN A 1 198 ? 9.179 -14.680 2.630 1.00 97.31 198 ASN A C 1
ATOM 1549 O O . ASN A 1 198 ? 8.327 -14.652 3.500 1.00 97.31 198 ASN A O 1
ATOM 1553 N N . LYS A 1 199 ? 10.286 -13.928 2.699 1.00 97.38 199 LYS A N 1
ATOM 1554 C CA . LYS A 1 199 ? 10.535 -13.044 3.845 1.00 97.38 199 LYS A CA 1
ATOM 1555 C C . LYS A 1 199 ? 9.431 -12.004 4.038 1.00 97.38 199 LYS A C 1
ATOM 1557 O O . LYS A 1 199 ? 9.051 -11.754 5.167 1.00 97.38 199 LYS A O 1
ATOM 1562 N N . ILE A 1 200 ? 8.921 -11.390 2.967 1.00 98.56 200 ILE A N 1
ATOM 1563 C CA . ILE A 1 200 ? 7.798 -10.441 3.077 1.00 98.56 200 ILE A CA 1
ATOM 1564 C C . ILE A 1 200 ? 6.581 -11.139 3.690 1.00 98.56 200 ILE A C 1
ATOM 1566 O O . ILE A 1 200 ? 5.961 -10.584 4.587 1.00 98.56 200 ILE A O 1
ATOM 1570 N N . LEU A 1 201 ? 6.261 -12.344 3.219 1.00 98.75 201 LEU A N 1
ATOM 1571 C CA . LEU A 1 201 ? 5.130 -13.124 3.715 1.00 98.75 201 LEU A CA 1
ATOM 1572 C C . LEU A 1 201 ? 5.302 -13.508 5.187 1.00 98.75 201 LEU A C 1
ATOM 1574 O O . LEU A 1 201 ? 4.376 -13.287 5.954 1.00 98.75 201 LEU A O 1
ATOM 1578 N N . ASP A 1 202 ? 6.487 -13.979 5.583 1.00 98.38 202 ASP A N 1
ATOM 1579 C CA . ASP A 1 202 ? 6.790 -14.343 6.973 1.00 98.38 202 ASP A CA 1
ATOM 1580 C C . ASP A 1 202 ? 6.614 -13.138 7.920 1.00 98.38 202 ASP A C 1
ATOM 1582 O O . ASP A 1 202 ? 6.044 -13.263 9.000 1.00 98.38 202 ASP A O 1
ATOM 1586 N N . TRP A 1 203 ? 7.075 -11.948 7.510 1.00 97.62 203 TRP A N 1
ATOM 1587 C CA . TRP A 1 203 ? 6.884 -10.711 8.279 1.00 97.62 203 TRP A CA 1
ATOM 1588 C C . TRP A 1 203 ? 5.414 -10.290 8.335 1.00 97.62 203 TRP A C 1
ATOM 1590 O O . TRP A 1 203 ? 4.924 -9.890 9.386 1.00 97.62 203 TRP A O 1
ATOM 1600 N N . CYS A 1 204 ? 4.699 -10.391 7.213 1.00 98.38 204 CYS A N 1
ATOM 1601 C CA . CYS A 1 204 ? 3.277 -10.080 7.166 1.00 98.38 204 CYS A CA 1
ATOM 1602 C C . CYS A 1 204 ? 2.439 -11.020 8.038 1.00 98.38 204 CYS A C 1
ATOM 1604 O O . CYS A 1 204 ? 1.492 -10.559 8.665 1.00 98.38 204 CYS A O 1
ATOM 1606 N N . GLU A 1 205 ? 2.780 -12.306 8.092 1.00 98.00 205 GLU A N 1
ATOM 1607 C CA . GLU A 1 205 ? 2.131 -13.273 8.979 1.00 98.00 205 GLU A CA 1
ATOM 1608 C C . GLU A 1 205 ? 2.399 -12.940 10.450 1.00 98.00 205 GLU A C 1
ATOM 1610 O O . GLU A 1 205 ? 1.462 -12.906 11.243 1.00 98.00 205 GLU A O 1
ATOM 1615 N N . LEU A 1 206 ? 3.654 -12.638 10.804 1.00 96.25 206 LEU A N 1
ATOM 1616 C CA . LEU A 1 206 ? 4.048 -12.322 12.179 1.00 96.25 206 LEU A CA 1
ATOM 1617 C C . LEU A 1 206 ? 3.340 -11.075 12.732 1.00 96.25 206 LEU A C 1
ATOM 1619 O O . LEU A 1 206 ? 2.905 -11.084 13.881 1.00 96.25 206 LEU A O 1
ATOM 1623 N N . ASP A 1 207 ? 3.245 -10.020 11.923 1.00 96.12 207 ASP A N 1
ATOM 1624 C CA . ASP A 1 207 ? 2.718 -8.716 12.346 1.00 96.12 207 ASP A CA 1
ATOM 1625 C C . ASP A 1 207 ? 1.243 -8.499 11.956 1.00 96.12 207 ASP A C 1
ATOM 1627 O O . ASP A 1 207 ? 0.707 -7.401 12.141 1.00 96.12 207 ASP A O 1
ATOM 1631 N N . GLU A 1 208 ? 0.585 -9.528 11.409 1.00 97.19 208 GLU A N 1
ATOM 1632 C CA . GLU A 1 208 ? -0.803 -9.489 10.925 1.00 97.19 208 GLU A CA 1
ATOM 1633 C C . GLU A 1 208 ? -1.037 -8.359 9.898 1.00 97.19 208 GLU A C 1
ATOM 1635 O O . GLU A 1 208 ? -1.996 -7.589 9.966 1.00 97.19 208 GLU A O 1
ATOM 1640 N N . ILE A 1 209 ? -0.118 -8.225 8.935 1.00 98.56 209 ILE A N 1
ATOM 1641 C CA . ILE A 1 209 ? -0.145 -7.188 7.896 1.00 98.56 209 ILE A CA 1
ATOM 1642 C C . ILE A 1 209 ? -0.715 -7.754 6.599 1.00 98.56 209 ILE A C 1
ATOM 1644 O O . ILE A 1 209 ? -0.165 -8.687 6.014 1.00 98.56 209 ILE A O 1
ATOM 1648 N N . ARG A 1 210 ? -1.743 -7.098 6.056 1.00 98.62 210 ARG A N 1
ATOM 1649 C CA . ARG A 1 210 ? -2.340 -7.479 4.768 1.00 98.62 210 ARG A CA 1
ATOM 1650 C C . ARG A 1 210 ? -1.821 -6.626 3.627 1.00 98.62 210 ARG A C 1
ATOM 1652 O O . ARG A 1 210 ? -1.834 -5.396 3.694 1.00 98.62 210 ARG A O 1
ATOM 1659 N N . ILE A 1 211 ? -1.445 -7.251 2.520 1.00 98.88 211 ILE A N 1
ATOM 1660 C CA . ILE A 1 211 ? -1.005 -6.558 1.311 1.00 98.88 211 ILE A CA 1
ATOM 1661 C C . ILE A 1 211 ? -2.158 -6.518 0.310 1.00 98.88 211 ILE A C 1
ATOM 1663 O O . ILE A 1 211 ? -2.538 -7.513 -0.284 1.00 98.88 211 ILE A O 1
ATOM 1667 N N . ASN A 1 212 ? -2.689 -5.334 0.049 1.00 98.75 212 ASN A N 1
ATOM 1668 C CA . ASN A 1 212 ? -3.560 -5.079 -1.089 1.00 98.75 212 ASN A CA 1
ATOM 1669 C C . ASN A 1 212 ? -2.721 -4.606 -2.276 1.00 98.75 212 ASN A C 1
ATOM 1671 O O . ASN A 1 212 ? -1.764 -3.846 -2.111 1.00 98.75 212 ASN A O 1
ATOM 1675 N N . VAL A 1 213 ? -3.086 -5.013 -3.490 1.00 98.44 213 VAL A N 1
ATOM 1676 C CA . VAL A 1 213 ? -2.355 -4.634 -4.702 1.00 98.44 213 VAL A CA 1
ATOM 1677 C C . VAL A 1 213 ? -3.301 -4.056 -5.739 1.00 98.44 213 VAL A C 1
ATOM 1679 O O . VAL A 1 213 ? -4.198 -4.741 -6.208 1.00 98.44 213 VAL A O 1
ATOM 1682 N N . ILE A 1 214 ? -3.056 -2.820 -6.161 1.00 97.44 214 ILE A N 1
ATOM 1683 C CA . ILE A 1 214 ? -3.673 -2.207 -7.338 1.00 97.44 214 ILE A CA 1
ATOM 1684 C C . ILE A 1 214 ? -2.635 -2.255 -8.459 1.00 97.44 214 ILE A C 1
ATOM 1686 O O . ILE A 1 214 ? -1.737 -1.410 -8.541 1.00 97.44 214 ILE A O 1
ATOM 1690 N N . GLY A 1 215 ? -2.718 -3.273 -9.312 1.00 95.56 215 GLY A N 1
ATOM 1691 C CA . GLY A 1 215 ? -1.656 -3.518 -10.277 1.00 95.56 215 GLY A CA 1
ATOM 1692 C C . GLY A 1 215 ? -1.974 -4.485 -11.402 1.00 95.56 215 GLY A C 1
ATOM 1693 O O . GLY A 1 215 ? -3.125 -4.773 -11.720 1.00 95.56 215 GLY A O 1
ATOM 1694 N N . ILE A 1 216 ? -0.937 -4.907 -12.119 1.00 93.31 216 ILE A N 1
ATOM 1695 C CA . ILE A 1 216 ? -1.087 -5.795 -13.276 1.00 93.31 216 ILE A CA 1
ATOM 1696 C C . ILE A 1 216 ? -1.303 -7.243 -12.827 1.00 93.31 216 ILE A C 1
ATOM 1698 O O . ILE A 1 216 ? -1.044 -7.609 -11.687 1.00 93.31 216 ILE A O 1
ATOM 1702 N N . SER A 1 217 ? -1.757 -8.097 -13.746 1.00 92.44 217 SER A N 1
ATOM 1703 C CA . SER A 1 217 ? -1.895 -9.538 -13.489 1.00 92.44 217 SER A CA 1
ATOM 1704 C C . SER A 1 217 ? -0.520 -10.218 -13.491 1.00 92.44 217 SER A C 1
ATOM 1706 O O . SER A 1 217 ? -0.175 -10.939 -14.428 1.00 92.44 217 SER A O 1
ATOM 1708 N N . GLU A 1 218 ? 0.282 -9.945 -12.466 1.00 93.56 218 GLU A N 1
ATOM 1709 C CA . GLU A 1 218 ? 1.601 -10.528 -12.231 1.00 93.56 218 GLU A CA 1
ATOM 1710 C C . GLU A 1 218 ? 1.547 -11.494 -11.041 1.00 93.56 218 GLU A C 1
ATOM 1712 O O . GLU A 1 218 ? 0.823 -11.272 -10.073 1.00 93.56 218 GLU A O 1
ATOM 1717 N N . ARG A 1 219 ? 2.283 -12.608 -11.138 1.00 95.88 219 ARG A N 1
ATOM 1718 C CA . ARG A 1 219 ? 2.173 -13.726 -10.193 1.00 95.88 219 ARG A CA 1
ATOM 1719 C C . ARG A 1 219 ? 2.472 -13.308 -8.755 1.00 95.88 219 ARG A C 1
ATOM 1721 O O . ARG A 1 219 ? 1.724 -13.700 -7.870 1.00 95.88 219 ARG A O 1
ATOM 1728 N N . ILE A 1 220 ? 3.550 -12.561 -8.523 1.00 96.81 220 ILE A N 1
ATOM 1729 C CA . ILE A 1 220 ? 3.958 -12.169 -7.169 1.00 96.81 220 ILE A CA 1
ATOM 1730 C C . ILE A 1 220 ? 2.982 -11.156 -6.577 1.00 96.81 220 ILE A C 1
ATOM 1732 O O . ILE A 1 220 ? 2.655 -11.263 -5.405 1.00 96.81 220 ILE A O 1
ATOM 1736 N N . GLN A 1 221 ? 2.450 -10.231 -7.376 1.00 97.81 221 GLN A N 1
ATOM 1737 C CA . GLN A 1 221 ? 1.378 -9.332 -6.932 1.00 97.81 221 GLN A CA 1
ATOM 1738 C C . GLN A 1 221 ? 0.147 -10.089 -6.430 1.00 97.81 221 GLN A C 1
ATOM 1740 O O . GLN A 1 221 ? -0.363 -9.787 -5.357 1.00 97.81 221 GLN A O 1
ATOM 1745 N N . ILE A 1 222 ? -0.308 -11.085 -7.193 1.00 97.94 222 ILE A N 1
ATOM 1746 C CA . ILE A 1 222 ? -1.453 -11.914 -6.802 1.00 97.94 222 ILE A CA 1
ATOM 1747 C C . ILE A 1 222 ? -1.103 -12.757 -5.572 1.00 97.94 222 ILE A C 1
ATOM 1749 O O . ILE A 1 222 ? -1.903 -12.825 -4.649 1.00 97.94 222 ILE A O 1
ATOM 1753 N N . GLN A 1 223 ? 0.094 -13.352 -5.534 1.00 98.31 223 GLN A N 1
ATOM 1754 C CA . GLN A 1 223 ? 0.555 -14.167 -4.409 1.00 98.31 223 GLN A CA 1
ATOM 1755 C C . GLN A 1 223 ? 0.608 -13.371 -3.101 1.00 98.31 223 GLN A C 1
ATOM 1757 O O . GLN A 1 223 ? 0.096 -13.847 -2.096 1.00 98.31 223 GLN A O 1
ATOM 1762 N N . LEU A 1 224 ? 1.221 -12.182 -3.110 1.00 98.62 224 LEU A N 1
ATOM 1763 C CA . LEU A 1 224 ? 1.315 -11.331 -1.924 1.00 98.62 224 LEU A CA 1
ATOM 1764 C C . LEU A 1 224 ? -0.074 -10.938 -1.422 1.00 98.62 224 LEU A C 1
ATOM 1766 O O . LEU A 1 224 ? -0.302 -10.969 -0.220 1.00 98.62 224 LEU A O 1
ATOM 1770 N N . ALA A 1 225 ? -0.999 -10.607 -2.327 1.00 98.50 225 ALA A N 1
ATOM 1771 C CA . ALA A 1 225 ? -2.357 -10.269 -1.929 1.00 98.50 225 ALA A CA 1
ATOM 1772 C C . ALA A 1 225 ? -3.101 -11.455 -1.311 1.00 98.50 225 ALA A C 1
ATOM 1774 O O . ALA A 1 225 ? -3.620 -11.347 -0.208 1.00 98.50 225 ALA A O 1
ATOM 1775 N N . ASP A 1 226 ? -3.096 -12.593 -1.998 1.00 98.31 226 ASP A N 1
ATOM 1776 C CA . ASP A 1 226 ? -3.819 -13.796 -1.586 1.00 98.31 226 ASP A CA 1
ATOM 1777 C C . ASP A 1 226 ? -3.306 -14.352 -0.248 1.00 98.31 226 ASP A C 1
ATOM 1779 O O . ASP A 1 226 ? -4.080 -14.578 0.678 1.00 98.31 226 ASP A O 1
ATOM 1783 N N . GLN A 1 227 ? -1.986 -14.498 -0.104 1.00 98.56 227 GLN A N 1
ATOM 1784 C CA . GLN A 1 227 ? -1.390 -15.151 1.066 1.00 98.56 227 GLN A CA 1
ATOM 1785 C C . GLN A 1 227 ? -1.370 -14.279 2.324 1.00 98.56 227 GLN A C 1
ATOM 1787 O O . GLN A 1 227 ? -1.191 -14.809 3.413 1.00 98.56 227 GLN A O 1
ATOM 1792 N N . THR A 1 228 ? -1.584 -12.968 2.195 1.00 98.50 228 THR A N 1
ATOM 1793 C CA . THR A 1 228 ? -1.702 -12.053 3.344 1.00 98.50 228 THR A CA 1
ATOM 1794 C C . THR A 1 228 ? -3.156 -11.684 3.659 1.00 98.50 228 THR A C 1
ATOM 1796 O O . THR A 1 228 ? -3.407 -10.781 4.451 1.00 98.50 228 THR A O 1
ATOM 1799 N N . GLY A 1 229 ? -4.138 -12.328 3.011 1.00 97.94 229 GLY A N 1
ATOM 1800 C CA . GLY A 1 229 ? -5.562 -12.016 3.195 1.00 97.94 229 GLY A CA 1
ATOM 1801 C C . GLY A 1 229 ? -5.985 -10.643 2.651 1.00 97.94 229 GLY A C 1
ATOM 1802 O O . GLY A 1 229 ? -7.045 -10.127 3.014 1.00 97.94 229 GLY A O 1
ATOM 1803 N N . GLY A 1 230 ? -5.158 -10.027 1.805 1.00 98.12 230 GLY A N 1
ATOM 1804 C CA . GLY A 1 230 ? -5.480 -8.810 1.072 1.00 98.12 230 GLY A CA 1
ATOM 1805 C C . GLY A 1 230 ? -6.196 -9.093 -0.250 1.00 98.12 230 GLY A C 1
ATOM 1806 O O . GLY A 1 230 ? -6.617 -10.209 -0.555 1.00 98.12 230 GLY A O 1
ATOM 1807 N N . LYS A 1 231 ? -6.354 -8.050 -1.071 1.00 97.75 231 LYS A N 1
ATOM 1808 C CA . LYS A 1 231 ? -7.023 -8.137 -2.377 1.00 97.75 231 LYS A CA 1
ATOM 1809 C C . LYS A 1 231 ? -6.155 -7.613 -3.510 1.00 97.75 231 LYS A C 1
ATOM 1811 O O . LYS A 1 231 ? -5.456 -6.607 -3.377 1.00 97.75 231 LYS A O 1
ATOM 1816 N N . TRP A 1 232 ? -6.245 -8.282 -4.658 1.00 97.69 232 TRP A N 1
ATOM 1817 C CA . TRP A 1 232 ? -5.652 -7.824 -5.911 1.00 97.69 232 TRP A CA 1
ATOM 1818 C C . TRP A 1 232 ? -6.713 -7.175 -6.810 1.00 97.69 232 TRP A C 1
ATOM 1820 O O . TRP A 1 232 ? -7.728 -7.784 -7.147 1.00 97.69 232 TRP A O 1
ATOM 1830 N N . TYR A 1 233 ? -6.428 -5.953 -7.244 1.00 96.38 233 TYR A N 1
ATOM 1831 C CA . TYR A 1 233 ? -7.251 -5.111 -8.100 1.00 96.38 233 TYR A CA 1
ATOM 1832 C C . TYR A 1 233 ? -6.512 -4.866 -9.418 1.00 96.38 233 TYR A C 1
ATOM 1834 O O . TYR A 1 233 ? -5.475 -4.200 -9.469 1.00 96.38 233 TYR A O 1
ATOM 1842 N N . GLY A 1 234 ? -7.039 -5.430 -10.505 1.00 93.19 234 GLY A N 1
ATOM 1843 C CA . GLY A 1 234 ? -6.389 -5.395 -11.811 1.00 93.19 234 GLY A CA 1
ATOM 1844 C C . GLY A 1 234 ? -6.476 -4.039 -12.517 1.00 93.19 234 GLY A C 1
ATOM 1845 O O . GLY A 1 234 ? -7.565 -3.527 -12.769 1.00 93.19 234 GLY A O 1
ATOM 1846 N N . ILE A 1 235 ? -5.339 -3.505 -12.965 1.00 87.12 235 ILE A N 1
ATOM 1847 C CA . ILE A 1 235 ? -5.288 -2.346 -13.868 1.00 87.12 235 ILE A CA 1
ATOM 1848 C C . ILE A 1 235 ? -4.985 -2.772 -15.306 1.00 87.12 235 ILE A C 1
ATOM 1850 O O . ILE A 1 235 ? -4.222 -3.705 -15.579 1.00 87.12 235 ILE A O 1
ATOM 1854 N N . ASN A 1 236 ? -5.572 -2.065 -16.270 1.00 71.75 236 ASN A N 1
ATOM 1855 C CA . ASN A 1 236 ? -5.361 -2.366 -17.679 1.00 71.75 236 ASN A CA 1
ATOM 1856 C C . ASN A 1 236 ? -4.026 -1.796 -18.180 1.00 71.75 236 ASN A C 1
ATOM 1858 O O . ASN A 1 236 ? -3.751 -0.601 -18.067 1.00 71.75 236 ASN A O 1
ATOM 1862 N N . LYS A 1 237 ? -3.240 -2.642 -18.853 1.00 56.34 237 LYS A N 1
ATOM 1863 C CA . LYS A 1 237 ? -1.971 -2.287 -19.508 1.00 56.34 237 LYS A CA 1
ATOM 1864 C C . LYS A 1 237 ? -2.112 -1.167 -20.559 1.00 56.34 237 LYS A C 1
ATOM 1866 O O . LYS A 1 237 ? -1.112 -0.546 -20.906 1.00 56.34 237 LYS A O 1
ATOM 1871 N N . LYS A 1 238 ? -3.327 -0.886 -21.059 1.00 48.00 238 LYS A N 1
ATOM 1872 C CA . LYS A 1 238 ? -3.616 0.210 -22.009 1.00 48.00 238 LYS A CA 1
ATOM 1873 C C . LYS A 1 238 ? -3.486 1.628 -21.436 1.00 48.00 238 LYS A C 1
ATOM 1875 O O . LYS A 1 238 ? -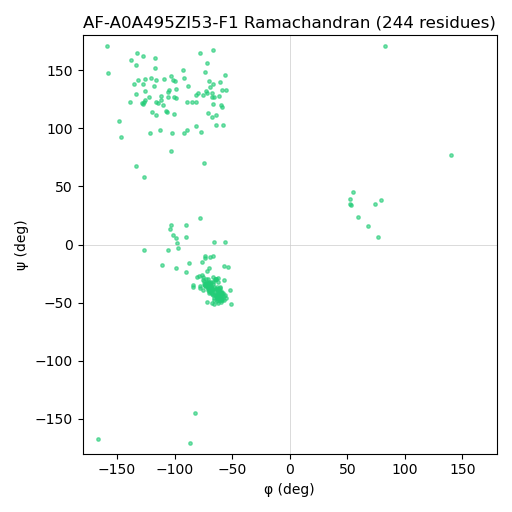3.413 2.555 -22.229 1.00 48.00 238 LYS A O 1
ATOM 1880 N N . LEU A 1 239 ? -3.337 1.807 -20.120 1.00 46.69 239 LEU A N 1
ATOM 1881 C CA . LEU A 1 239 ? -2.915 3.097 -19.540 1.00 46.69 239 LEU A CA 1
ATOM 1882 C C . LEU A 1 239 ? -1.472 3.498 -19.930 1.00 46.69 239 LEU A C 1
ATOM 1884 O O . LEU A 1 239 ? -0.987 4.538 -19.512 1.00 46.69 239 LEU A O 1
ATOM 1888 N N . ARG A 1 240 ? -0.779 2.696 -20.754 1.00 42.69 240 ARG A N 1
ATOM 1889 C CA . ARG A 1 240 ? 0.545 3.006 -21.314 1.00 42.69 240 ARG A CA 1
ATOM 1890 C C . ARG A 1 240 ? 0.560 4.062 -22.425 1.00 42.69 240 ARG A C 1
ATOM 1892 O O . ARG A 1 240 ? 1.653 4.451 -22.816 1.00 42.69 240 ARG A O 1
ATOM 1899 N N . VAL A 1 241 ? -0.582 4.495 -22.968 1.00 40.69 241 VAL A N 1
ATOM 1900 C CA . VAL A 1 241 ? -0.605 5.455 -24.088 1.00 40.69 241 VAL A CA 1
ATOM 1901 C C . VAL A 1 241 ? -1.821 6.383 -23.990 1.00 40.69 241 VAL A C 1
ATOM 1903 O O . VAL A 1 241 ? -2.881 6.080 -24.527 1.00 40.69 241 VAL A O 1
ATOM 1906 N N . SER A 1 242 ? -1.656 7.540 -23.354 1.00 34.88 242 SER A N 1
ATOM 1907 C CA . SER A 1 242 ? -2.372 8.763 -23.745 1.00 34.88 242 SER A CA 1
ATOM 1908 C C . SER A 1 242 ? -1.363 9.891 -23.959 1.00 34.88 242 SER A C 1
ATOM 1910 O O . SER A 1 242 ? -1.386 10.925 -23.306 1.00 34.88 242 SER A O 1
ATOM 1912 N N . THR A 1 243 ? -0.425 9.652 -24.869 1.00 43.34 243 THR A N 1
ATOM 1913 C CA . THR A 1 243 ? 0.388 10.696 -25.501 1.00 43.34 243 THR A CA 1
ATOM 1914 C C . THR A 1 243 ? 0.417 10.430 -26.997 1.00 43.34 243 THR A C 1
ATOM 1916 O O . THR A 1 243 ? 1.429 10.047 -27.572 1.00 43.34 243 THR A O 1
ATOM 1919 N N . LYS A 1 244 ? -0.747 10.584 -27.620 1.00 40.00 244 LYS A N 1
ATOM 1920 C CA . LYS A 1 244 ? -0.888 11.056 -28.995 1.00 40.00 244 LYS A CA 1
ATOM 1921 C C . LYS A 1 244 ? -2.207 11.811 -29.038 1.00 40.00 244 LYS A C 1
ATOM 1923 O O . LYS A 1 244 ? -3.246 11.186 -28.864 1.00 40.00 244 LYS A O 1
ATOM 1928 N N . ASP A 1 245 ? -2.071 13.132 -29.110 1.00 39.94 245 ASP A N 1
ATOM 1929 C CA . ASP A 1 245 ? -3.000 14.136 -29.647 1.00 39.94 245 ASP A CA 1
ATOM 1930 C C . ASP A 1 245 ? -3.019 15.385 -28.757 1.00 39.94 245 ASP A C 1
ATOM 1932 O O . ASP A 1 245 ? -3.921 15.596 -27.949 1.00 39.94 245 ASP A O 1
ATOM 1936 N N . SER A 1 246 ? -1.963 16.189 -28.916 1.00 35.09 246 SER A N 1
ATOM 1937 C CA . SER A 1 246 ? -1.955 17.654 -28.796 1.00 35.09 246 SER A CA 1
ATOM 1938 C C . SER A 1 246 ? -0.632 18.178 -29.340 1.00 35.09 246 SER A C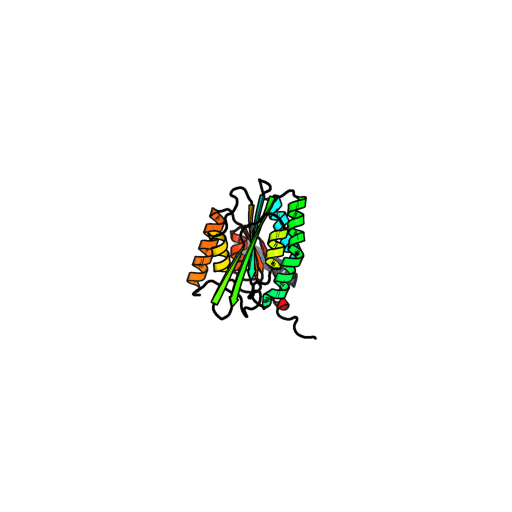 1
ATOM 1940 O O . SER A 1 246 ? 0.405 17.786 -28.752 1.00 35.09 246 SER A O 1
#

pLDDT: mean 81.41, std 21.83, range [34.88, 98.88]

Mean predicted aligned error: 11.95 Å

Nearest PDB structures (foldseek):
  7o4l-assembly1_4  TM=5.432E-01  e=4.470E-05  Saccharomyces cerevisiae S288C
  8uin-assembly1_J  TM=6.470E-01  e=5.039E-03  Homo sapiens
  8tnf-assembly1_G  TM=3.739E-01  e=4.472E-01  Paracoccus onubensis
  4grs-assembly1_B  TM=3.993E-01  e=2.690E+00  Thermotoga maritima MSB8
  4c1l-assembly1_A  TM=3.998E-01  e=3.627E+00  Pyrococcus furiosus

Solvent-accessible surface area (backbone atoms only — not comparable to full-atom values): 13494 Å² total; per-residue (Å²): 137,82,65,74,69,63,58,57,53,55,52,54,55,55,53,55,55,54,56,56,53,59,54,52,58,56,54,56,52,57,53,49,55,52,53,47,50,58,57,60,66,70,63,80,77,62,57,53,64,47,59,51,42,36,52,51,33,53,51,50,60,70,69,20,87,67,38,21,34,39,38,33,39,39,35,44,27,10,39,85,28,48,69,60,52,50,49,50,63,73,29,48,62,57,22,47,46,50,31,58,78,67,65,35,55,45,28,35,23,43,32,40,22,15,24,49,96,92,36,82,45,72,48,81,42,66,72,38,71,51,66,64,61,52,53,48,64,65,68,50,79,55,99,58,68,36,65,7,89,43,68,26,35,48,49,52,44,52,49,49,47,70,74,70,49,86,76,64,90,71,34,38,36,37,38,42,36,37,37,90,63,78,78,32,48,89,85,81,44,79,66,59,50,51,55,51,51,49,52,49,49,55,51,24,63,75,71,59,31,22,31,26,24,45,19,44,101,38,72,64,52,47,48,50,4,58,78,36,75,31,49,66,43,50,48,60,78,72,72,77,66,89,85,84,90,131